Protein AF-A0A6G1FU95-F1 (afdb_monomer_lite)

Sequence (238 aa):
MSVTLSLVTIHRALIVRRAIQMSRAREQDGILLRNQSPSPSPSPYTPPDARFGFTPASERFSYFSSSTSPYLSPKAPSPSYRPVPSHESLVPVSRPNTSKSPSGWVILHLLGTFVGLTGLIAVIRADFGNNRELRNLTYGFVITTIVITIGAASAFYMKGWDKWMANERGGRLCFNTGMKAGGAALGAFLASLGVLGALYSDLVLGAVAHNWTGMPNEDNALLYWSWFISKRIPLFAY

Secondary structure (DSSP, 8-state):
-HHHHHHHHHHHHHHHHHHHHHHHHHHHHHHHHHT----PPPPPP------------------------------PPPP---------------------PPPHHHHHHHHHHHHHHHHHHHHHHHHTTT-HHHHHHHHHHHHHHHHHHHHHHHHHHHHHHHHHHT----HHHHHHHHHHHHHHHHHHHHHHHHHHHHHHHHHHHHHHTT-TT-PPPGGGHHHHHHHHHHHHGGGG--

pLDDT: mean 73.15, std 13.91, range [40.66, 94.94]

Foldseek 3Di:
DVVVVVVVVVVVVVVVVVVVVVVVVVVVVVVVVVVPDDDDDDDDDDDDDDDDDDDDDDDDDDDDDPDDDDDDDDDDDDDDDDDDDDDDPPDPPPDPPPPPDPPVVVVVVVVVLVVLVVVVVVLCVVCVVPDPVLVVLVVVLVVVLVCQLVVQLVVLVVVLVVVPVVDPDDPVSVVVSVVVSVVRSVVSSVVSCVVSVLVSVVCSLCVVVVHNPPDDDPVCVVVVVVNVCVVCVVVVPD

Structure (mmCIF, N/CA/C/O backbone):
data_AF-A0A6G1FU95-F1
#
_entry.id   AF-A0A6G1FU95-F1
#
loop_
_atom_site.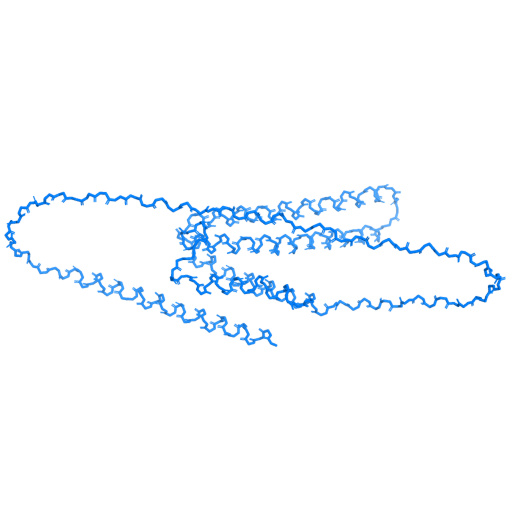group_PDB
_atom_site.id
_atom_site.type_symbol
_atom_site.label_atom_id
_atom_site.label_alt_id
_atom_site.label_comp_id
_atom_site.label_asym_id
_atom_site.label_entity_id
_atom_site.label_seq_id
_atom_site.pdbx_PDB_ins_code
_atom_site.Cartn_x
_atom_site.Cartn_y
_atom_site.Cartn_z
_atom_site.occupancy
_atom_site.B_iso_or_equiv
_atom_site.auth_seq_id
_atom_site.auth_comp_id
_atom_site.auth_asym_id
_atom_site.auth_atom_id
_atom_site.pdbx_PDB_model_num
ATOM 1 N N . MET A 1 1 ? -1.414 23.285 7.004 1.00 46.03 1 MET A N 1
ATOM 2 C CA . MET A 1 1 ? -2.634 22.659 7.569 1.00 46.03 1 MET A CA 1
ATOM 3 C C . MET A 1 1 ? -2.487 21.179 7.956 1.00 46.03 1 MET A C 1
ATOM 5 O O . MET A 1 1 ? -3.278 20.717 8.761 1.00 46.03 1 MET A O 1
ATOM 9 N N . SER A 1 2 ? -1.483 20.427 7.477 1.00 40.66 2 SER A N 1
ATOM 10 C CA . SER A 1 2 ? -1.331 19.002 7.849 1.00 40.66 2 SER A CA 1
ATOM 11 C C . SER A 1 2 ? -0.906 18.762 9.310 1.00 40.66 2 SER A C 1
ATOM 13 O O . SER A 1 2 ? -1.277 17.750 9.892 1.00 40.66 2 SER A O 1
ATOM 15 N N . VAL A 1 3 ? -0.155 19.692 9.917 1.00 58.00 3 VAL A N 1
ATOM 16 C CA . VAL A 1 3 ? 0.416 19.524 11.270 1.00 58.00 3 VAL A CA 1
ATOM 17 C C . VAL A 1 3 ? -0.658 19.592 12.365 1.00 58.00 3 VAL A C 1
ATOM 19 O O . VAL A 1 3 ? -0.611 18.840 13.339 1.00 58.00 3 VAL A O 1
ATOM 22 N N . THR A 1 4 ? -1.673 20.440 12.181 1.00 68.62 4 THR A N 1
ATOM 23 C CA . THR A 1 4 ? -2.807 20.568 13.106 1.00 68.62 4 THR A CA 1
ATOM 24 C C . THR A 1 4 ? -3.690 19.322 13.107 1.00 68.62 4 THR A C 1
ATOM 26 O O . THR A 1 4 ? -4.135 18.899 14.169 1.00 68.62 4 THR A O 1
ATOM 29 N N . LEU A 1 5 ? -3.868 18.671 11.953 1.00 59.41 5 LEU A N 1
ATOM 30 C CA . LEU A 1 5 ? -4.599 17.404 11.854 1.00 59.41 5 LEU A CA 1
ATOM 31 C C . LEU A 1 5 ? -3.889 16.275 12.610 1.00 59.41 5 LEU A C 1
ATOM 33 O O . LEU A 1 5 ? -4.524 15.601 13.413 1.00 59.41 5 LEU A O 1
ATOM 37 N N . SER A 1 6 ? -2.570 16.123 12.452 1.00 61.12 6 SER A N 1
ATOM 38 C CA . SER A 1 6 ? -1.799 15.115 13.200 1.00 61.12 6 SER A CA 1
ATOM 39 C C . SER A 1 6 ? -1.845 15.321 14.719 1.00 61.12 6 SER A C 1
ATOM 41 O O . SER A 1 6 ? -1.960 14.350 15.464 1.00 61.12 6 SER A O 1
ATOM 43 N N . LEU A 1 7 ? -1.825 16.573 15.189 1.00 75.31 7 LEU A N 1
ATOM 44 C CA . LEU A 1 7 ? -1.947 16.902 16.615 1.00 75.31 7 LEU A CA 1
ATOM 45 C C . LEU A 1 7 ? -3.328 16.545 17.175 1.00 75.31 7 LEU A C 1
ATOM 47 O O . LEU A 1 7 ? -3.418 15.971 18.261 1.00 75.31 7 LEU A O 1
ATOM 51 N N . VAL A 1 8 ? -4.397 16.807 16.417 1.00 78.44 8 VAL A N 1
ATOM 52 C CA . VAL A 1 8 ? -5.763 16.419 16.802 1.00 78.44 8 VAL A CA 1
ATOM 53 C C . VAL A 1 8 ? -5.904 14.896 16.861 1.00 78.44 8 VAL A C 1
ATOM 55 O O . VAL A 1 8 ? -6.512 14.378 17.801 1.00 78.44 8 VAL A O 1
ATOM 58 N N . THR A 1 9 ? -5.304 14.165 15.919 1.00 77.50 9 THR A N 1
ATOM 59 C CA . THR A 1 9 ? -5.341 12.695 15.907 1.00 77.50 9 THR A CA 1
ATOM 60 C C . THR A 1 9 ? -4.584 12.099 17.095 1.00 77.50 9 THR A C 1
ATOM 62 O O . THR A 1 9 ? -5.110 11.214 17.770 1.00 77.50 9 THR A O 1
ATOM 65 N N . ILE A 1 10 ? -3.393 12.620 17.419 1.00 85.12 10 ILE A N 1
ATOM 66 C CA . ILE A 1 10 ? -2.607 12.176 18.585 1.00 85.12 10 ILE A CA 1
ATOM 67 C C . ILE A 1 10 ? -3.347 12.483 19.893 1.00 85.12 10 ILE A C 1
ATOM 69 O O . ILE A 1 10 ? -3.429 11.627 20.777 1.00 85.12 10 ILE A O 1
ATOM 73 N N . HIS A 1 11 ? -3.936 13.674 20.010 1.00 91.75 11 HIS A N 1
ATOM 74 C CA . HIS A 1 11 ? -4.705 14.061 21.191 1.00 91.75 11 HIS A CA 1
ATOM 75 C C . HIS A 1 11 ? -5.923 13.148 21.399 1.00 91.75 11 HIS A C 1
ATOM 77 O O . HIS A 1 11 ? -6.173 12.679 22.511 1.00 91.75 11 HIS A O 1
ATOM 83 N N . ARG A 1 12 ? -6.649 12.815 20.324 1.00 70.62 12 ARG A N 1
ATOM 84 C CA . ARG A 1 12 ? -7.785 11.881 20.392 1.00 70.62 12 ARG A CA 1
ATOM 85 C C . ARG A 1 12 ? -7.349 10.456 20.735 1.00 70.62 12 ARG A C 1
ATOM 87 O O . ARG A 1 12 ? -8.001 9.822 21.561 1.00 70.62 12 ARG A O 1
ATOM 94 N N . ALA A 1 13 ? -6.228 9.980 20.191 1.00 79.75 13 ALA A N 1
ATOM 95 C CA . ALA A 1 13 ? -5.678 8.669 20.540 1.00 79.75 13 ALA A CA 1
ATOM 96 C C . ALA A 1 13 ? -5.313 8.572 22.035 1.00 79.75 13 ALA A C 1
ATOM 98 O O . ALA A 1 13 ? -5.557 7.545 22.672 1.00 79.75 13 ALA A O 1
ATOM 99 N N . LEU A 1 14 ? -4.791 9.654 22.624 1.00 84.88 14 LEU A N 1
ATOM 100 C CA . LEU A 1 14 ? -4.499 9.719 24.059 1.00 84.88 14 LEU A CA 1
ATOM 101 C C . LEU A 1 14 ? -5.763 9.664 24.928 1.00 84.88 14 LEU A C 1
ATOM 103 O O . LEU A 1 14 ? -5.755 8.983 25.955 1.00 84.88 14 LEU A O 1
ATOM 107 N N . ILE A 1 15 ? -6.846 10.331 24.517 1.00 88.69 15 ILE A N 1
ATOM 108 C CA . ILE A 1 15 ? -8.127 10.293 25.240 1.00 88.69 15 ILE A CA 1
ATOM 109 C C . ILE A 1 15 ? -8.710 8.877 25.229 1.00 88.69 15 ILE A C 1
ATOM 111 O O . ILE A 1 15 ? -9.053 8.351 26.288 1.00 88.69 15 ILE A O 1
ATOM 115 N N . VAL A 1 16 ? -8.758 8.231 24.060 1.00 85.69 16 VAL A N 1
ATOM 116 C CA . VAL A 1 16 ? -9.289 6.862 23.928 1.00 85.69 16 VAL A CA 1
ATOM 117 C C . VAL A 1 16 ? -8.467 5.880 24.763 1.00 85.69 16 VAL A C 1
ATOM 119 O O . VAL A 1 16 ? -9.027 5.059 25.490 1.00 85.69 16 VAL A O 1
ATOM 122 N N . ARG A 1 17 ? -7.134 6.009 24.754 1.00 86.50 17 ARG A N 1
ATOM 123 C CA . ARG A 1 17 ? -6.262 5.166 25.581 1.00 86.50 17 ARG A CA 1
ATOM 124 C C . ARG A 1 17 ? -6.546 5.326 27.077 1.00 86.50 17 ARG A C 1
ATOM 126 O O . ARG A 1 17 ? -6.561 4.325 27.790 1.00 86.50 17 ARG A O 1
ATOM 133 N N . ARG A 1 18 ? -6.785 6.554 27.555 1.00 87.75 18 ARG A N 1
ATOM 134 C CA . ARG A 1 18 ? -7.155 6.799 28.961 1.00 87.75 18 ARG A CA 1
ATOM 135 C C . ARG A 1 18 ? -8.516 6.197 29.304 1.00 87.75 18 ARG A C 1
ATOM 137 O O . ARG A 1 18 ? -8.638 5.589 30.361 1.00 87.75 18 ARG A O 1
ATOM 144 N N . ALA A 1 19 ? -9.500 6.301 28.411 1.00 84.88 19 ALA A N 1
ATOM 145 C CA . ALA A 1 19 ? -10.823 5.714 28.626 1.00 84.88 19 ALA A CA 1
ATOM 146 C C . ALA A 1 19 ? -10.757 4.182 28.781 1.00 84.88 19 ALA A C 1
ATOM 148 O O . ALA A 1 19 ? -11.330 3.638 29.723 1.00 84.88 19 ALA A O 1
ATOM 149 N N . ILE A 1 20 ? -9.976 3.501 27.933 1.00 82.31 20 ILE A N 1
ATOM 150 C CA . ILE A 1 20 ? -9.769 2.042 28.013 1.00 82.31 20 ILE A CA 1
ATOM 151 C C . ILE A 1 20 ? -9.031 1.644 29.302 1.00 82.31 20 ILE A C 1
ATOM 153 O O . ILE A 1 20 ? -9.301 0.598 29.888 1.00 82.31 20 ILE A O 1
ATOM 157 N N . GLN A 1 21 ? -8.083 2.461 29.770 1.00 88.56 21 GLN A N 1
ATOM 158 C CA . GLN A 1 21 ? -7.407 2.190 31.042 1.00 88.56 21 GLN A CA 1
ATOM 159 C C . GLN A 1 21 ? -8.355 2.335 32.239 1.00 88.56 21 GLN A C 1
ATOM 161 O O . GLN A 1 21 ? -8.296 1.514 33.152 1.00 88.56 21 GLN A O 1
ATOM 166 N N . MET A 1 22 ? -9.253 3.324 32.221 1.00 89.25 22 MET A N 1
ATOM 167 C CA . MET A 1 22 ? -10.240 3.502 33.290 1.00 89.25 22 MET A CA 1
ATOM 168 C C . MET A 1 22 ? -11.296 2.393 33.313 1.00 89.25 22 MET A C 1
ATOM 170 O O . MET A 1 22 ? -11.699 1.976 34.398 1.00 89.25 22 MET A O 1
ATOM 174 N N . SER A 1 23 ? -11.731 1.885 32.154 1.00 84.19 23 SER A N 1
ATOM 175 C CA . SER A 1 23 ? -12.683 0.767 32.117 1.00 84.19 23 SER A CA 1
ATOM 176 C C . SER A 1 23 ? -12.073 -0.513 32.691 1.00 84.19 23 SER A C 1
ATOM 178 O O . SER A 1 23 ? -12.704 -1.161 33.523 1.00 84.19 23 SER A O 1
ATOM 180 N N . ARG A 1 24 ? -10.814 -0.820 32.344 1.00 86.94 24 ARG A N 1
ATOM 181 C CA . ARG A 1 24 ? -10.083 -1.965 32.915 1.00 86.94 24 ARG A CA 1
ATOM 182 C C . ARG A 1 24 ? -9.869 -1.844 34.424 1.00 86.94 24 ARG A C 1
ATOM 184 O O . ARG A 1 24 ? -9.993 -2.842 35.124 1.00 86.94 24 ARG A O 1
ATOM 191 N N . ALA A 1 25 ? -9.573 -0.642 34.925 1.00 84.88 25 ALA A N 1
ATOM 192 C CA . ALA A 1 25 ? -9.439 -0.410 36.364 1.00 84.88 25 ALA A CA 1
ATOM 193 C C . ALA A 1 25 ? -10.763 -0.681 37.104 1.00 84.88 25 ALA A C 1
ATOM 195 O O . ALA A 1 25 ? -10.779 -1.404 38.095 1.00 84.88 25 ALA A O 1
ATOM 196 N N . ARG A 1 26 ? -11.893 -0.197 36.565 1.00 83.19 26 ARG A N 1
ATOM 197 C CA . ARG A 1 26 ? -13.228 -0.474 37.128 1.00 83.19 26 ARG A CA 1
ATOM 198 C C . ARG A 1 26 ? -13.589 -1.956 37.138 1.00 83.19 26 ARG A C 1
ATOM 200 O O . ARG A 1 26 ? -14.245 -2.415 38.067 1.00 83.19 26 ARG A O 1
ATOM 207 N N . GLU A 1 27 ? -13.203 -2.694 36.104 1.00 82.69 27 GLU A N 1
ATOM 208 C CA . GLU A 1 27 ? -13.49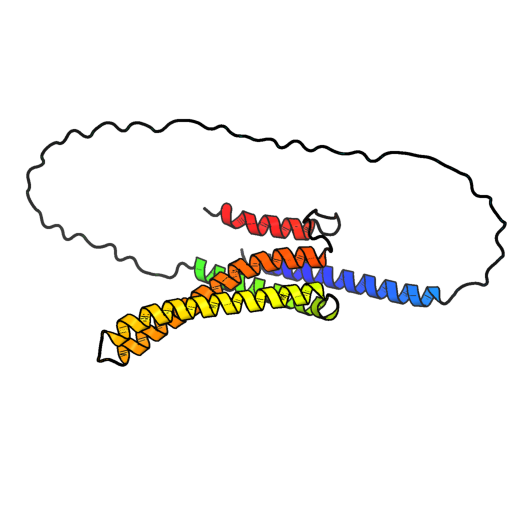0 -4.125 36.013 1.00 82.69 27 GLU A CA 1
ATOM 209 C C . GLU A 1 27 ? -12.707 -4.922 37.069 1.00 82.69 27 GLU A C 1
ATOM 211 O O . GLU A 1 27 ? -13.265 -5.815 37.706 1.00 82.69 27 GLU A O 1
ATOM 216 N N . GLN A 1 28 ? -11.452 -4.540 37.339 1.00 81.38 28 GLN A N 1
ATOM 217 C CA . GLN A 1 28 ? -10.659 -5.125 38.426 1.00 81.38 28 GLN A CA 1
ATOM 218 C C . GLN A 1 28 ? -11.261 -4.837 39.808 1.00 81.38 28 GLN A C 1
ATOM 220 O O . GLN A 1 28 ? -11.366 -5.757 40.622 1.00 81.38 28 GLN A O 1
ATOM 225 N N . ASP A 1 29 ? -11.736 -3.614 40.050 1.00 79.50 29 ASP A N 1
ATOM 226 C CA . ASP A 1 29 ? -12.414 -3.264 41.306 1.00 79.50 29 ASP A CA 1
ATOM 227 C C . ASP A 1 29 ? -13.734 -4.036 41.480 1.00 79.50 29 ASP A C 1
ATOM 229 O O . ASP A 1 29 ? -14.050 -4.520 42.569 1.00 79.50 29 ASP A O 1
ATOM 233 N N . GLY A 1 30 ? -14.490 -4.228 40.393 1.00 72.06 30 GLY A N 1
ATOM 234 C CA . GLY A 1 30 ? -15.715 -5.028 40.398 1.00 72.06 30 GLY A CA 1
ATOM 235 C C . GLY A 1 30 ? -15.474 -6.504 40.731 1.00 72.06 30 GLY A C 1
ATOM 236 O O . GLY A 1 30 ? -16.267 -7.107 41.455 1.00 72.06 30 GLY A O 1
ATOM 237 N N . ILE A 1 31 ? -14.366 -7.088 40.261 1.00 70.94 31 ILE A N 1
ATOM 238 C CA . ILE A 1 31 ? -13.988 -8.475 40.583 1.00 70.94 31 ILE A CA 1
ATOM 239 C C . ILE A 1 31 ? -13.619 -8.614 42.068 1.00 70.94 31 ILE A C 1
ATOM 241 O O . ILE A 1 31 ? -13.996 -9.605 42.696 1.00 70.94 31 ILE A O 1
ATOM 245 N N . LEU A 1 32 ? -12.949 -7.615 42.652 1.00 66.69 32 LEU A N 1
ATOM 246 C CA . LEU A 1 32 ? -12.630 -7.614 44.084 1.00 66.69 32 LEU A CA 1
ATOM 247 C C . LEU A 1 32 ? -13.887 -7.498 44.956 1.00 66.69 32 LEU A C 1
ATOM 249 O O . LEU A 1 32 ? -13.995 -8.193 45.967 1.00 66.69 32 LEU A O 1
ATOM 253 N N . LEU A 1 33 ? -14.867 -6.692 44.541 1.00 62.06 33 LEU A N 1
ATOM 254 C CA . LEU A 1 33 ? -16.143 -6.559 45.251 1.00 62.06 33 LEU A CA 1
ATOM 255 C C . LEU A 1 33 ? -17.045 -7.793 45.089 1.00 62.06 33 LEU A C 1
ATOM 257 O O . LEU A 1 33 ? -17.776 -8.143 46.012 1.00 62.06 33 LEU A O 1
ATOM 261 N N . ARG A 1 34 ? -16.968 -8.510 43.960 1.00 56.06 34 ARG A N 1
ATOM 262 C CA . ARG A 1 34 ? -17.783 -9.715 43.710 1.00 56.06 34 ARG A CA 1
ATOM 263 C C . ARG A 1 34 ? -17.435 -10.895 44.627 1.00 56.06 34 ARG A C 1
ATOM 265 O O . ARG A 1 34 ? -18.299 -11.727 44.896 1.00 56.06 34 ARG A O 1
ATOM 272 N N . ASN A 1 35 ? -16.210 -10.949 45.152 1.00 57.50 35 ASN A N 1
ATOM 273 C CA . ASN A 1 35 ? -15.818 -11.959 46.141 1.00 57.50 35 ASN A CA 1
ATOM 274 C C . ASN A 1 35 ? -16.347 -11.680 47.557 1.00 57.50 35 ASN A C 1
ATOM 276 O O . ASN A 1 35 ? -16.256 -12.555 48.416 1.00 57.50 35 ASN A O 1
ATOM 280 N N . GLN A 1 36 ? -16.959 -10.520 47.809 1.00 56.25 36 GLN A N 1
ATOM 281 C CA . GLN A 1 36 ? -17.769 -10.294 49.006 1.00 56.25 36 GLN A CA 1
ATOM 282 C C . GLN A 1 36 ? -19.227 -10.642 48.702 1.00 56.25 36 GLN A C 1
ATOM 284 O O . GLN A 1 36 ? -20.091 -9.778 48.597 1.00 56.25 36 GLN A O 1
ATOM 289 N N . SER A 1 37 ? -19.507 -11.931 48.519 1.00 53.53 37 SER A N 1
ATOM 290 C CA . SER A 1 37 ? -20.891 -12.403 48.462 1.00 53.53 37 SER A CA 1
ATOM 291 C C . SER A 1 37 ? -21.460 -12.484 49.887 1.00 53.53 37 SER A C 1
ATOM 293 O O . SER A 1 37 ? -20.931 -13.253 50.693 1.00 53.53 37 SER A O 1
ATOM 295 N N . PRO A 1 38 ? -22.519 -11.730 50.235 1.00 57.62 38 PRO A N 1
ATOM 296 C CA . PRO A 1 38 ? -23.291 -11.989 51.442 1.00 57.62 38 PRO A CA 1
ATOM 297 C C . PRO A 1 38 ? -24.015 -13.339 51.331 1.00 57.62 38 PRO A C 1
ATOM 299 O O . PRO A 1 38 ? -24.483 -13.731 50.262 1.00 57.62 38 PRO A O 1
ATOM 302 N N . SER A 1 39 ? -24.080 -14.043 52.462 1.00 52.84 39 SER A N 1
ATOM 303 C CA . SER A 1 39 ? -24.781 -15.316 52.658 1.00 52.84 39 SER A CA 1
ATOM 304 C C . SER A 1 39 ? -26.165 -15.328 51.987 1.00 52.84 39 SER A C 1
ATOM 306 O O . SER A 1 39 ? -26.934 -14.384 52.191 1.00 52.84 39 SER A O 1
ATOM 308 N N . PRO A 1 40 ? -26.526 -16.386 51.238 1.00 49.03 40 PRO A N 1
ATOM 309 C CA . PRO A 1 40 ? -27.826 -16.476 50.588 1.00 49.03 40 PRO A CA 1
ATOM 310 C C . PRO A 1 40 ? -28.944 -16.512 51.638 1.00 49.03 40 PRO A C 1
ATOM 312 O O . PRO A 1 40 ? -29.016 -17.428 52.454 1.00 49.03 40 PRO A O 1
ATOM 315 N N . SER A 1 41 ? -29.825 -15.509 51.609 1.00 59.47 41 SER A N 1
ATOM 316 C CA . SER A 1 41 ? -31.149 -15.615 52.228 1.00 59.47 41 SER A CA 1
ATOM 317 C C . SER A 1 41 ? -32.092 -16.344 51.265 1.00 59.47 41 SER A C 1
ATOM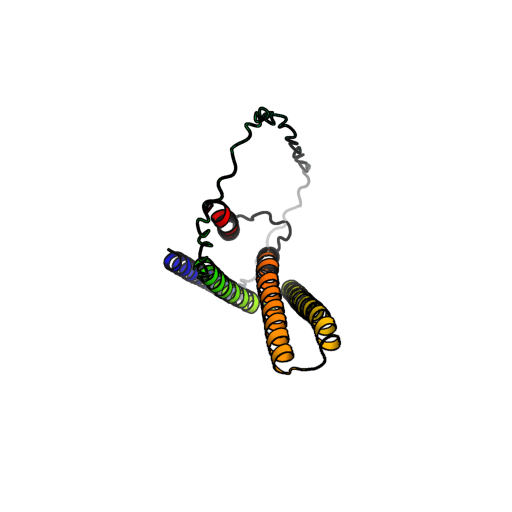 319 O O . SER A 1 41 ? -32.091 -16.026 50.073 1.00 59.47 41 SER A O 1
ATOM 321 N N . PRO A 1 42 ? -32.885 -17.316 51.746 1.00 55.22 42 PRO A N 1
ATOM 322 C CA . PRO A 1 42 ? -33.797 -18.089 50.911 1.00 55.22 42 PRO A CA 1
ATOM 323 C C . PRO A 1 42 ? -34.917 -17.194 50.368 1.00 55.22 42 PRO A C 1
ATOM 325 O O . PRO A 1 42 ? -35.664 -16.583 51.132 1.00 55.22 42 PRO A O 1
ATOM 328 N N . SER A 1 43 ? -35.028 -17.111 49.042 1.00 60.53 43 SER A N 1
ATOM 329 C CA . SER A 1 43 ? -36.116 -16.404 48.370 1.00 60.53 43 SER A CA 1
ATOM 330 C C . SER A 1 43 ? -37.342 -17.314 48.179 1.00 60.53 43 SER A C 1
ATOM 332 O O . SER A 1 43 ? -37.187 -18.507 47.898 1.00 60.53 43 SER A O 1
ATOM 334 N N . PRO A 1 44 ? -38.571 -16.778 48.307 1.00 61.28 44 PRO A N 1
ATOM 335 C CA . PRO A 1 44 ? -39.799 -17.520 48.045 1.00 61.28 44 PRO A CA 1
ATOM 336 C C . PRO A 1 44 ? -39.990 -17.810 46.552 1.00 61.28 44 PRO A C 1
ATOM 338 O O . PRO A 1 44 ? -39.766 -16.962 45.689 1.00 61.28 44 PRO A O 1
ATOM 341 N N . TYR A 1 45 ? -40.453 -19.025 46.283 1.00 54.84 45 TYR A N 1
ATOM 342 C CA . TYR A 1 45 ? -40.822 -19.559 44.977 1.00 54.84 45 TYR A CA 1
ATOM 343 C C . TYR A 1 45 ? -41.882 -18.686 44.281 1.00 54.84 45 TYR A C 1
ATOM 345 O O . TYR A 1 45 ? -42.932 -18.408 44.857 1.00 54.84 45 TYR A O 1
ATOM 353 N N . THR A 1 46 ? -41.629 -18.290 43.031 1.00 62.66 46 THR A N 1
ATOM 354 C CA . THR A 1 46 ? -42.628 -17.685 42.132 1.00 62.66 46 THR A CA 1
ATOM 355 C C . THR A 1 46 ? -42.806 -18.575 40.896 1.00 62.66 46 THR A C 1
ATOM 357 O O . THR A 1 46 ? -41.808 -19.036 40.338 1.00 62.66 46 THR A O 1
ATOM 360 N N . PRO A 1 47 ? -44.054 -18.882 40.492 1.00 61.94 47 PRO A N 1
ATOM 361 C CA . PRO A 1 47 ? -44.337 -19.785 39.382 1.00 61.94 47 PRO A CA 1
ATOM 362 C C . PRO A 1 47 ? -44.092 -19.131 38.008 1.00 61.94 47 PRO A C 1
ATOM 364 O O . PRO A 1 47 ? -44.083 -17.904 37.895 1.00 61.94 47 PRO A O 1
ATOM 367 N N . PRO A 1 48 ? -43.903 -19.949 36.956 1.00 54.75 48 PRO A N 1
ATOM 368 C CA . PRO A 1 48 ? -43.633 -19.479 35.607 1.00 54.75 48 PRO A CA 1
ATOM 369 C C . PRO A 1 48 ? -44.940 -19.159 34.878 1.00 54.75 48 PRO A C 1
ATOM 371 O O . PRO A 1 48 ? -45.714 -20.065 34.573 1.00 54.75 48 PRO A O 1
ATOM 374 N N . ASP A 1 49 ? -45.148 -17.884 34.551 1.00 51.56 49 ASP A N 1
ATOM 375 C CA . ASP A 1 49 ? -46.211 -17.481 33.636 1.00 51.56 49 ASP A CA 1
ATOM 376 C C . ASP A 1 49 ? -45.732 -17.402 32.189 1.00 51.56 49 ASP A C 1
ATOM 378 O O . ASP A 1 49 ? -44.591 -17.084 31.847 1.00 51.56 49 ASP A O 1
ATOM 382 N N . ALA A 1 50 ? -46.667 -17.804 31.345 1.00 51.09 50 ALA A N 1
ATOM 383 C CA . ALA A 1 50 ? -46.492 -18.260 29.993 1.00 51.09 50 ALA A CA 1
ATOM 384 C C . ALA A 1 50 ? -46.667 -17.136 28.964 1.00 51.09 50 ALA A C 1
ATOM 386 O O . ALA A 1 50 ? -47.476 -16.240 29.159 1.00 51.09 50 ALA A O 1
ATOM 387 N N . ARG A 1 51 ? -46.041 -17.355 27.796 1.00 47.50 51 ARG A N 1
ATOM 388 C CA . ARG A 1 51 ? -46.483 -16.955 26.440 1.00 47.50 51 ARG A CA 1
ATOM 389 C C . ARG A 1 51 ? -46.591 -15.459 26.119 1.00 47.50 51 ARG A C 1
ATOM 391 O O . ARG A 1 51 ? -47.262 -14.722 26.804 1.00 47.50 51 ARG A O 1
ATOM 398 N N . PHE A 1 52 ? -46.015 -15.098 24.968 1.00 48.72 52 PHE A N 1
ATOM 399 C CA . PHE A 1 52 ? -46.465 -14.180 23.893 1.00 48.72 52 PHE A CA 1
ATOM 400 C C . PHE A 1 52 ? -45.164 -13.735 23.187 1.00 48.72 52 PHE A C 1
ATOM 402 O O . PHE A 1 52 ? -44.264 -13.244 23.848 1.00 48.72 52 PHE A O 1
ATOM 409 N N . GLY A 1 53 ? -44.869 -13.945 21.903 1.00 41.78 53 GLY A N 1
ATOM 410 C CA . GLY A 1 53 ? -45.663 -14.186 20.701 1.00 41.78 53 GLY A CA 1
ATOM 411 C C . GLY A 1 53 ? -45.216 -13.155 19.647 1.00 41.78 53 GLY A C 1
ATOM 412 O O . GLY A 1 53 ? -45.379 -11.985 19.936 1.00 41.78 53 GLY A O 1
ATOM 413 N N . PHE A 1 54 ? -44.683 -13.606 18.490 1.00 46.88 54 PHE A N 1
ATOM 414 C CA . PHE A 1 54 ? -44.587 -12.938 17.157 1.00 46.88 54 PHE A CA 1
ATOM 415 C C . PHE A 1 54 ? -43.992 -11.496 17.073 1.00 46.88 54 PHE A C 1
ATOM 417 O O . PHE A 1 54 ? -44.287 -10.645 17.888 1.00 46.88 54 PHE A O 1
ATOM 424 N N . THR A 1 55 ? -43.132 -11.067 16.136 1.00 48.88 55 THR A N 1
ATOM 425 C CA . THR A 1 55 ? -42.944 -11.289 14.681 1.00 48.88 55 THR A CA 1
ATOM 426 C C . THR A 1 55 ? -41.548 -10.779 14.247 1.00 48.88 55 THR A C 1
ATOM 428 O O . THR A 1 55 ? -41.098 -9.779 14.806 1.00 48.88 55 THR A O 1
ATOM 431 N N . PRO A 1 56 ? -40.905 -11.321 13.191 1.00 51.28 56 PRO A N 1
ATOM 432 C CA . PRO A 1 56 ? -39.800 -10.648 12.506 1.00 51.28 56 PRO A CA 1
ATOM 433 C C . PRO A 1 56 ? -40.327 -9.716 11.398 1.00 51.28 56 PRO A C 1
ATOM 435 O O . PRO A 1 56 ? -40.993 -10.162 10.463 1.00 51.28 56 PRO A O 1
ATOM 438 N N . ALA A 1 57 ? -40.021 -8.420 11.484 1.00 49.41 57 ALA A N 1
ATOM 439 C CA . ALA A 1 57 ? -40.279 -7.463 10.411 1.00 49.41 57 ALA A CA 1
ATOM 440 C C . ALA A 1 57 ? -39.162 -7.558 9.359 1.00 49.41 57 ALA A C 1
ATOM 442 O O . ALA A 1 57 ? -38.025 -7.153 9.585 1.00 49.41 57 ALA A O 1
ATOM 443 N N . SER A 1 58 ? -39.490 -8.133 8.205 1.00 51.72 58 SER A N 1
ATOM 444 C CA . SER A 1 58 ? -38.657 -8.115 7.007 1.00 51.72 58 SER A CA 1
ATOM 445 C C . SER A 1 58 ? -38.756 -6.746 6.327 1.00 51.72 58 SER A C 1
ATOM 447 O O . SER A 1 58 ? -39.723 -6.485 5.606 1.00 51.72 58 SER A O 1
ATOM 449 N N . GLU A 1 59 ? -37.770 -5.875 6.518 1.00 48.53 59 GLU A N 1
ATOM 450 C CA . GLU A 1 59 ? -37.656 -4.650 5.726 1.00 48.53 59 GLU A CA 1
ATOM 451 C C . GLU A 1 59 ? -37.019 -4.958 4.366 1.00 48.53 59 GLU A C 1
ATOM 453 O O . GLU A 1 59 ? -35.823 -5.210 4.225 1.00 48.53 59 GLU A O 1
ATOM 458 N N . ARG A 1 60 ? -37.874 -4.965 3.340 1.00 48.28 60 ARG A N 1
ATOM 459 C CA . ARG A 1 60 ? -37.491 -4.920 1.929 1.00 48.28 60 ARG A CA 1
ATOM 460 C C . ARG A 1 60 ? -36.959 -3.520 1.620 1.00 48.28 60 ARG A C 1
ATOM 462 O O . ARG A 1 60 ? -37.749 -2.583 1.565 1.00 48.28 60 ARG A O 1
ATOM 469 N N . PHE A 1 61 ? -35.662 -3.386 1.351 1.00 51.31 61 PHE A N 1
ATOM 470 C CA . PHE A 1 61 ? -35.125 -2.180 0.719 1.00 51.31 61 PHE A CA 1
ATOM 471 C C . PHE A 1 61 ? -34.997 -2.381 -0.792 1.00 51.31 61 PHE A C 1
ATOM 473 O O . PHE A 1 61 ? -34.269 -3.243 -1.283 1.00 51.31 61 PHE A O 1
ATOM 480 N N . SER A 1 62 ? -35.771 -1.581 -1.514 1.00 46.03 62 SER A N 1
ATOM 481 C CA . SER A 1 62 ? -35.870 -1.518 -2.966 1.00 46.03 62 SER A CA 1
ATOM 482 C C . SER A 1 62 ? -34.602 -0.912 -3.572 1.00 46.03 62 SER A C 1
ATOM 484 O O . SER A 1 62 ? -34.197 0.190 -3.206 1.00 46.03 62 SER A O 1
ATOM 486 N N . TYR A 1 63 ? -34.004 -1.596 -4.546 1.00 43.72 63 TYR A N 1
ATOM 487 C CA . TYR A 1 63 ? -32.943 -1.047 -5.386 1.00 43.72 63 TYR A CA 1
ATOM 488 C C . TYR A 1 63 ? -33.527 0.028 -6.313 1.00 43.72 63 TYR A C 1
ATOM 490 O O . TYR A 1 63 ? -34.280 -0.283 -7.232 1.00 43.72 63 TYR A O 1
ATOM 498 N N . PHE A 1 64 ? -33.179 1.296 -6.085 1.00 50.31 64 PHE A N 1
ATOM 499 C CA . PHE A 1 64 ? -33.430 2.368 -7.048 1.00 50.31 64 PHE A CA 1
ATOM 500 C C . PHE A 1 64 ? -32.338 2.328 -8.125 1.00 50.31 64 PHE A C 1
ATOM 502 O O . PHE A 1 64 ? -31.217 2.793 -7.926 1.00 50.31 64 PHE A O 1
ATOM 509 N N . SER A 1 65 ? -32.663 1.733 -9.269 1.00 49.97 65 SER A N 1
ATOM 510 C CA . SER A 1 65 ? -31.877 1.796 -10.498 1.00 49.97 65 SER A CA 1
ATOM 511 C C . SER A 1 65 ? -32.158 3.115 -11.225 1.00 49.97 65 SER A C 1
ATOM 513 O O . SER A 1 65 ? -33.160 3.241 -11.928 1.00 49.97 65 SER A O 1
ATOM 515 N N . SER A 1 66 ? -31.281 4.105 -11.081 1.00 48.53 66 SER A N 1
ATOM 516 C CA . SER A 1 66 ? -31.294 5.332 -11.886 1.00 48.53 66 SER A CA 1
ATOM 517 C C . SER A 1 66 ? -30.439 5.153 -13.143 1.00 48.53 66 SER A C 1
ATOM 519 O O . SER A 1 66 ? -29.298 5.597 -13.239 1.00 48.53 66 SER A O 1
ATOM 521 N N . SER A 1 67 ? -31.021 4.480 -14.134 1.00 51.53 67 SER A N 1
ATOM 522 C CA . SER A 1 67 ? -30.545 4.447 -15.514 1.00 51.53 67 SER A CA 1
ATOM 523 C C . SER A 1 67 ? -31.258 5.521 -16.332 1.00 51.53 67 SER A C 1
ATOM 525 O O . SER A 1 67 ? -32.339 5.256 -16.850 1.00 51.53 67 SER A O 1
ATOM 527 N N . THR A 1 68 ? -30.697 6.723 -16.472 1.00 48.34 68 THR A N 1
ATOM 528 C CA . THR A 1 68 ? -30.973 7.598 -17.632 1.00 48.34 68 THR A CA 1
ATOM 529 C C . THR A 1 68 ? -30.048 8.811 -17.629 1.00 48.34 68 THR A C 1
ATOM 531 O O . THR A 1 68 ? -30.186 9.708 -16.807 1.00 48.34 68 THR A O 1
ATOM 534 N N . SER A 1 69 ? -29.137 8.881 -18.595 1.00 46.41 69 SER A N 1
ATOM 535 C CA . SER A 1 69 ? -28.846 10.160 -19.241 1.00 46.41 69 SER A CA 1
ATOM 536 C C . SER A 1 69 ? -28.413 9.896 -20.679 1.00 46.41 69 SER A C 1
ATOM 538 O O . SER A 1 69 ? -27.317 9.377 -20.907 1.00 46.41 69 SER A O 1
ATOM 540 N N . PRO A 1 70 ? -29.294 10.161 -21.651 1.00 63.62 70 PRO A N 1
ATOM 541 C CA . PRO A 1 70 ? -28.953 10.119 -23.051 1.00 63.62 70 PRO A CA 1
ATOM 542 C C . PRO A 1 70 ? -28.768 11.552 -23.589 1.00 63.62 70 PRO A C 1
ATOM 544 O O . PRO A 1 70 ? -29.473 12.474 -23.185 1.00 63.62 70 PRO A O 1
ATOM 547 N N . TYR A 1 71 ? -27.868 11.690 -24.570 1.00 51.12 71 TYR A N 1
ATOM 548 C CA . TYR A 1 71 ? -27.681 12.868 -25.439 1.00 51.12 71 TYR A CA 1
ATOM 549 C C . TYR A 1 71 ? -26.963 14.074 -24.776 1.00 51.12 71 TYR A C 1
ATOM 551 O O . TYR A 1 71 ? -27.117 14.333 -23.596 1.00 51.12 71 TYR A O 1
ATOM 559 N N . LEU A 1 72 ? -26.119 14.876 -25.432 1.00 49.91 72 LEU A N 1
ATOM 560 C CA . LEU A 1 72 ? -25.914 15.156 -26.850 1.00 49.91 72 LEU A CA 1
ATOM 561 C C . LEU A 1 72 ? -24.411 15.268 -27.165 1.00 49.91 72 LEU A C 1
ATOM 563 O O . LEU A 1 72 ? -23.669 15.966 -26.479 1.00 49.91 72 LEU A O 1
ATOM 567 N N . SER A 1 73 ? -23.990 14.659 -28.273 1.00 52.94 73 SER A N 1
ATOM 568 C CA . SER A 1 73 ? -22.720 14.971 -28.932 1.00 52.94 73 SER A CA 1
ATOM 569 C C . SER A 1 73 ? -22.963 16.113 -29.933 1.00 52.94 73 SER A C 1
ATOM 571 O O . SER A 1 73 ? -23.782 15.938 -30.842 1.00 52.94 73 SER A O 1
ATOM 573 N N . PRO A 1 74 ? -22.322 17.289 -29.795 1.00 59.81 74 PRO A N 1
ATOM 574 C CA . PRO A 1 74 ? -22.440 18.347 -30.783 1.00 59.81 74 PRO A CA 1
ATOM 575 C C . PRO A 1 74 ? -21.623 17.982 -32.027 1.00 59.81 74 PRO A C 1
ATOM 577 O O . PRO A 1 74 ? -20.404 17.825 -31.982 1.00 59.81 74 PRO A O 1
ATOM 580 N N . LYS A 1 75 ? -22.321 17.852 -33.156 1.00 56.25 75 LYS A N 1
ATOM 581 C CA . LYS A 1 75 ? -21.745 17.680 -34.491 1.00 56.25 75 LYS A CA 1
ATOM 582 C C . LYS A 1 75 ? -20.953 18.942 -34.851 1.00 56.25 75 LYS A C 1
ATOM 584 O O . LYS A 1 75 ? -21.542 19.992 -35.093 1.00 56.25 75 LYS A O 1
ATOM 589 N N . ALA A 1 76 ? -19.625 18.845 -34.853 1.00 65.06 76 ALA A N 1
ATOM 590 C CA . ALA A 1 76 ? -18.752 19.951 -35.230 1.00 65.06 76 ALA A CA 1
ATOM 591 C C . ALA A 1 76 ? -18.890 20.278 -36.735 1.00 65.06 76 ALA A C 1
ATOM 593 O O . ALA A 1 76 ? -18.959 19.354 -37.553 1.00 65.06 76 ALA A O 1
ATOM 594 N N . PRO A 1 77 ? -18.929 21.566 -37.122 1.00 64.56 77 PRO A N 1
ATOM 595 C CA . PRO A 1 77 ? -18.945 21.979 -38.519 1.00 64.56 77 PRO A CA 1
ATOM 596 C C . PRO A 1 77 ? -17.593 21.710 -39.194 1.00 64.56 77 PRO A C 1
ATOM 598 O O . PRO A 1 77 ? -16.527 21.947 -38.626 1.00 64.56 77 PRO A O 1
ATOM 601 N N . SER A 1 78 ? -17.655 21.202 -40.423 1.00 61.53 78 SER A N 1
ATOM 602 C CA . SER A 1 78 ? -16.504 20.882 -41.266 1.00 61.53 78 SER A CA 1
ATOM 603 C C . SER A 1 78 ? -15.647 22.126 -41.545 1.00 61.53 78 SER A C 1
ATOM 605 O O . SER A 1 78 ? -16.184 23.131 -42.021 1.00 61.53 78 SER A O 1
ATOM 607 N N . PRO A 1 79 ? -14.323 22.091 -41.305 1.00 59.97 79 PRO A N 1
ATOM 608 C CA . PRO A 1 79 ? -13.460 23.210 -41.646 1.00 59.97 79 PRO A CA 1
ATOM 609 C C . PRO A 1 79 ? -13.286 23.294 -43.165 1.00 59.97 79 PRO A C 1
ATOM 611 O O . PRO A 1 79 ? -12.881 22.339 -43.827 1.00 59.97 79 PRO A O 1
ATOM 614 N N . SER A 1 80 ? -13.591 24.470 -43.710 1.00 63.22 80 SER A N 1
ATOM 615 C CA . SER A 1 80 ? -13.270 24.836 -45.087 1.00 63.22 80 SER A CA 1
ATOM 616 C C . SER A 1 80 ? -11.751 24.930 -45.235 1.00 63.22 80 SER A C 1
ATOM 618 O O . SER A 1 80 ? -11.112 25.787 -44.625 1.00 63.22 80 SER A O 1
ATOM 620 N N . TYR A 1 81 ? -11.172 24.034 -46.032 1.00 57.72 81 TYR A N 1
ATOM 621 C CA . TYR A 1 81 ? -9.751 24.043 -46.369 1.00 57.72 81 TYR A CA 1
ATOM 622 C C . TYR A 1 81 ? -9.444 25.270 -47.238 1.00 57.72 81 TYR A C 1
ATOM 624 O O . TYR A 1 81 ? -9.839 25.337 -48.401 1.00 57.72 81 TYR A O 1
ATOM 632 N N . ARG A 1 82 ? -8.737 26.253 -46.672 1.00 60.03 82 ARG A N 1
ATOM 633 C CA . ARG A 1 82 ? -8.122 27.352 -47.426 1.00 60.03 82 ARG A CA 1
ATOM 634 C C . ARG A 1 82 ? -6.636 27.013 -47.595 1.00 60.03 82 ARG A C 1
ATOM 636 O O . ARG A 1 82 ? -5.951 26.901 -46.579 1.00 60.03 82 ARG A O 1
ATOM 643 N N . PRO A 1 83 ? -6.123 26.810 -48.820 1.00 61.56 83 PRO A N 1
ATOM 644 C CA . PRO A 1 83 ? -4.702 26.564 -49.028 1.00 61.56 83 PRO A CA 1
ATOM 645 C C . PRO A 1 83 ? -3.924 27.845 -48.698 1.00 61.56 83 PRO A C 1
ATOM 647 O O . PRO A 1 83 ? -4.123 28.886 -49.324 1.00 61.56 83 PRO A O 1
ATOM 650 N N . VAL A 1 84 ? -3.084 27.780 -47.664 1.00 63.34 84 VAL A N 1
ATOM 651 C CA . VAL A 1 84 ? -2.182 28.867 -47.266 1.00 63.34 84 VAL A CA 1
ATOM 652 C C . VAL A 1 84 ? -0.852 28.680 -48.011 1.00 63.34 84 VAL A C 1
ATOM 654 O O . VAL A 1 84 ? -0.314 27.572 -47.982 1.00 63.34 84 VAL A O 1
ATOM 657 N N . PRO A 1 85 ? -0.320 29.718 -48.684 1.00 61.88 85 PRO A N 1
ATOM 658 C CA . PRO A 1 85 ? 0.953 29.635 -49.386 1.00 61.88 85 PRO A CA 1
ATOM 659 C C . PRO A 1 85 ? 2.114 29.385 -48.417 1.00 61.88 85 PRO A C 1
ATOM 661 O O . PRO A 1 85 ? 2.271 30.066 -47.403 1.00 61.88 85 PRO A O 1
ATOM 664 N N . SER A 1 86 ? 2.932 28.397 -48.763 1.00 56.97 86 SER A N 1
ATOM 665 C CA . SER A 1 86 ? 4.139 27.969 -48.066 1.00 56.97 86 SER A CA 1
ATOM 666 C C . SER A 1 86 ? 5.266 28.995 -48.216 1.00 56.97 86 SER A C 1
ATOM 668 O O . SER A 1 86 ? 6.030 28.949 -49.177 1.00 56.97 86 SER A O 1
ATOM 670 N N . HIS A 1 87 ? 5.398 29.897 -47.246 1.00 54.66 87 HIS A N 1
ATOM 671 C CA . HIS A 1 87 ? 6.673 30.552 -46.959 1.00 54.66 87 HIS A CA 1
ATOM 672 C C . HIS A 1 87 ? 7.151 30.083 -45.582 1.00 54.66 87 HIS A C 1
ATOM 674 O O . HIS A 1 87 ? 6.727 30.589 -44.544 1.00 54.66 87 HIS A O 1
ATOM 680 N N . GLU A 1 88 ? 8.002 29.053 -45.602 1.00 52.91 88 GLU A N 1
ATOM 681 C CA . GLU A 1 88 ? 8.699 28.480 -44.449 1.00 52.91 88 GLU A CA 1
ATOM 682 C C . GLU A 1 88 ? 9.653 29.513 -43.839 1.00 52.91 88 GLU A C 1
ATOM 684 O O . GLU A 1 88 ? 10.838 29.585 -44.157 1.00 52.91 88 GLU A O 1
ATOM 689 N N . SER A 1 89 ? 9.124 30.333 -42.935 1.00 60.34 89 SER A N 1
ATOM 690 C CA . SER A 1 89 ? 9.945 31.062 -41.979 1.00 60.34 89 SER A CA 1
ATOM 691 C C . SER A 1 89 ? 10.285 30.092 -40.848 1.00 60.34 89 SER A C 1
ATOM 693 O O . SER A 1 89 ? 9.417 29.714 -40.059 1.00 60.34 89 SER A O 1
ATOM 695 N N . LEU A 1 90 ? 11.538 29.631 -40.826 1.00 62.62 90 LEU A N 1
ATOM 696 C CA . LEU A 1 90 ? 12.141 28.773 -39.803 1.00 62.62 90 LEU A CA 1
ATOM 697 C C . LEU A 1 90 ? 12.143 29.491 -38.445 1.00 62.62 90 LEU A C 1
ATOM 699 O O . LEU A 1 90 ? 13.170 29.985 -37.985 1.00 62.62 90 LEU A O 1
ATOM 703 N N . VAL A 1 91 ? 10.986 29.570 -37.790 1.00 68.62 91 VAL A N 1
ATOM 704 C CA . VAL A 1 91 ? 10.917 29.958 -36.383 1.00 68.62 91 VAL A CA 1
ATOM 705 C C . VAL A 1 91 ? 11.371 28.739 -35.581 1.00 68.62 91 VAL A C 1
ATOM 707 O O . VAL A 1 91 ? 10.706 27.700 -35.640 1.00 68.62 91 VAL A O 1
ATOM 710 N N . PRO A 1 92 ? 12.500 28.803 -34.852 1.00 68.56 92 PRO A N 1
ATOM 711 C CA . PRO A 1 92 ? 12.907 27.710 -33.988 1.00 68.56 92 PRO A CA 1
ATOM 712 C C . PRO A 1 92 ? 11.805 27.495 -32.950 1.00 68.56 92 PRO A C 1
ATOM 714 O O . PRO A 1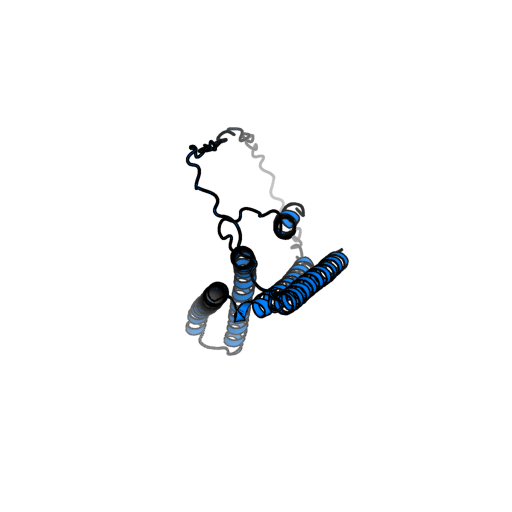 92 ? 11.561 28.339 -32.089 1.00 68.56 92 PRO A O 1
ATOM 717 N N . VAL A 1 93 ? 11.102 26.367 -33.060 1.00 73.69 93 VAL A N 1
ATOM 718 C CA . VAL A 1 93 ? 10.110 25.930 -32.078 1.00 73.69 93 VAL A CA 1
ATOM 719 C C . VAL A 1 93 ? 10.863 25.663 -30.780 1.00 73.69 93 VAL A C 1
ATOM 721 O O . VAL A 1 93 ? 11.452 24.595 -30.593 1.00 73.69 93 VAL A O 1
ATOM 724 N N . SER A 1 94 ? 10.882 26.660 -29.897 1.00 69.19 94 SER A N 1
ATOM 725 C CA . SER A 1 94 ? 11.381 26.543 -28.532 1.00 69.19 94 SER A CA 1
ATOM 726 C C . SER A 1 94 ? 10.627 25.409 -27.847 1.00 69.19 94 SER A C 1
ATOM 728 O O . SER A 1 94 ? 9.474 25.564 -27.446 1.00 69.19 94 SER A O 1
ATOM 730 N N . ARG A 1 95 ? 11.259 24.232 -27.758 1.00 63.62 95 ARG A N 1
ATOM 731 C CA . ARG A 1 95 ? 10.707 23.096 -27.017 1.00 63.62 95 ARG A CA 1
ATOM 732 C C . ARG A 1 95 ? 10.520 23.557 -25.573 1.00 63.62 95 ARG A C 1
ATOM 734 O O . ARG A 1 95 ? 11.516 23.968 -24.975 1.00 63.62 95 ARG A O 1
ATOM 741 N N . PRO A 1 96 ? 9.300 23.500 -25.011 1.00 62.84 96 PRO A N 1
ATOM 742 C CA . PRO A 1 96 ? 9.090 23.863 -23.623 1.00 62.84 96 PRO A CA 1
ATOM 743 C C . PRO A 1 96 ? 10.015 23.000 -22.768 1.00 62.84 96 PRO A C 1
ATOM 745 O O . PRO A 1 96 ? 9.955 21.767 -22.757 1.00 62.84 96 PRO A O 1
ATOM 748 N N . ASN A 1 97 ? 10.937 23.675 -22.099 1.00 58.00 97 ASN A N 1
ATOM 749 C CA . ASN A 1 97 ? 11.835 23.128 -21.106 1.00 58.00 97 ASN A CA 1
ATOM 750 C C . ASN A 1 97 ? 11.000 22.766 -19.876 1.00 58.00 97 ASN A C 1
ATOM 752 O O . ASN A 1 97 ? 10.951 23.496 -18.894 1.00 58.00 97 ASN A O 1
ATOM 756 N N . THR A 1 98 ? 10.310 21.627 -19.962 1.00 57.25 98 THR A N 1
ATOM 757 C CA . THR A 1 98 ? 9.573 21.013 -18.854 1.00 57.25 98 THR A CA 1
ATOM 758 C C . THR A 1 98 ? 10.564 20.725 -17.727 1.00 57.25 98 THR A C 1
ATOM 760 O O . THR A 1 98 ? 11.243 19.693 -17.715 1.00 57.25 98 THR A O 1
ATOM 763 N N . SER A 1 99 ? 10.715 21.676 -16.808 1.00 64.75 99 SER A N 1
ATOM 764 C CA . SER A 1 99 ? 11.516 21.501 -15.610 1.00 64.75 99 SER A CA 1
ATOM 765 C C . SER A 1 99 ? 10.829 20.428 -14.770 1.00 64.75 99 SER A C 1
ATOM 767 O O . SER A 1 99 ? 9.712 20.581 -14.285 1.00 64.75 99 SER A O 1
ATOM 769 N N . LYS A 1 100 ? 11.480 19.268 -14.667 1.00 61.31 100 LYS A N 1
ATOM 770 C CA . LYS A 1 100 ? 11.017 18.136 -13.861 1.00 61.31 100 LYS A CA 1
ATOM 771 C C . LYS A 1 100 ? 11.317 18.414 -12.391 1.00 61.31 100 LYS A C 1
ATOM 773 O O . LYS A 1 100 ? 12.126 17.716 -11.786 1.00 61.31 100 LYS A O 1
ATOM 778 N N . SER A 1 101 ? 10.728 19.458 -11.819 1.00 68.94 101 SER A N 1
ATOM 779 C CA . SER A 1 101 ? 10.673 19.548 -10.367 1.00 68.94 101 SER A CA 1
ATOM 780 C C . SER A 1 101 ? 9.705 18.459 -9.890 1.00 68.94 101 SER A C 1
ATOM 782 O O . SER A 1 101 ? 8.575 18.389 -10.382 1.00 68.94 101 SER A O 1
ATOM 784 N N . PRO A 1 102 ? 10.126 17.549 -8.993 1.00 62.50 102 PRO A N 1
ATOM 785 C CA . PRO A 1 102 ? 9.182 16.644 -8.361 1.00 62.50 102 PRO A CA 1
ATOM 786 C C . PRO A 1 102 ? 8.136 17.513 -7.666 1.00 62.50 102 PRO A C 1
ATOM 788 O O . PRO A 1 102 ? 8.467 18.338 -6.812 1.00 62.50 102 PRO A O 1
ATOM 791 N N . SER A 1 103 ? 6.881 17.392 -8.095 1.00 78.25 103 SER A N 1
ATOM 792 C CA . SER A 1 103 ? 5.786 18.174 -7.539 1.00 78.25 103 SER A CA 1
ATOM 793 C C . SER A 1 103 ? 5.733 17.913 -6.033 1.00 78.25 103 SER A C 1
ATOM 795 O O . SER A 1 103 ? 5.705 16.761 -5.599 1.00 78.25 103 SER A O 1
ATOM 797 N N . GLY A 1 104 ? 5.748 18.973 -5.213 1.00 79.94 104 GLY A N 1
ATOM 798 C CA . GLY A 1 104 ? 5.797 18.858 -3.744 1.00 79.94 104 GLY A CA 1
ATOM 799 C C . GLY A 1 104 ? 4.700 17.960 -3.149 1.00 79.94 104 GLY A C 1
ATOM 800 O O . GLY A 1 104 ? 4.864 17.391 -2.072 1.00 79.94 104 GLY A O 1
ATOM 801 N N . TRP A 1 105 ? 3.623 17.742 -3.902 1.00 78.19 105 TRP A N 1
ATOM 802 C CA . TRP A 1 105 ? 2.578 16.757 -3.638 1.00 78.19 105 TRP A CA 1
ATOM 803 C C . TRP A 1 105 ? 3.074 15.321 -3.443 1.00 78.19 105 TRP A C 1
ATOM 805 O O . TRP A 1 105 ? 2.518 14.616 -2.600 1.00 78.19 105 TRP A O 1
ATOM 815 N N . VAL A 1 106 ? 4.109 14.881 -4.167 1.00 74.12 106 VAL A N 1
ATOM 816 C CA . VAL A 1 106 ? 4.674 13.528 -4.017 1.00 74.12 106 VAL A CA 1
ATOM 817 C C . VAL A 1 106 ? 5.323 13.373 -2.646 1.00 74.12 106 VAL A C 1
ATOM 819 O O . VAL A 1 106 ? 5.105 12.369 -1.976 1.00 74.12 106 VAL A O 1
ATOM 822 N N . ILE A 1 107 ? 6.065 14.387 -2.191 1.00 80.25 107 ILE A N 1
ATOM 823 C CA . ILE A 1 107 ? 6.709 14.383 -0.868 1.00 80.25 107 ILE A CA 1
ATOM 824 C C . ILE A 1 107 ? 5.644 14.341 0.231 1.00 80.25 107 ILE A C 1
ATOM 826 O O . ILE A 1 107 ? 5.770 13.574 1.184 1.00 80.25 107 ILE A O 1
ATOM 830 N N . LEU A 1 108 ? 4.571 15.122 0.074 1.00 79.75 108 LEU A N 1
ATOM 831 C CA . LEU A 1 108 ? 3.465 15.142 1.028 1.00 79.75 108 LEU A CA 1
ATOM 832 C C . LEU A 1 108 ? 2.752 13.782 1.111 1.00 79.75 108 LEU A C 1
ATOM 834 O O . LEU A 1 108 ? 2.455 13.319 2.211 1.00 79.75 108 LEU A O 1
ATOM 838 N N . HIS A 1 109 ? 2.539 13.118 -0.031 1.00 76.50 109 HIS A N 1
ATOM 839 C CA . HIS A 1 109 ? 1.996 11.756 -0.069 1.00 76.50 109 HIS A CA 1
ATOM 840 C C . HIS A 1 109 ? 2.907 10.767 0.656 1.00 76.50 109 HIS A C 1
ATOM 842 O O . HIS A 1 109 ? 2.428 9.972 1.461 1.00 76.50 109 HIS A O 1
ATOM 848 N N . LEU A 1 110 ? 4.216 10.855 0.417 1.00 76.56 110 LEU A N 1
ATOM 849 C CA . LEU A 1 110 ? 5.208 9.965 1.013 1.00 76.56 110 LEU A CA 1
ATOM 850 C C . LEU A 1 110 ? 5.244 10.117 2.546 1.00 76.56 110 LEU A C 1
ATOM 852 O O . LEU A 1 110 ? 5.217 9.125 3.279 1.00 76.56 110 LEU A O 1
ATOM 856 N N . LEU A 1 111 ? 5.196 11.356 3.048 1.00 81.62 111 LEU A N 1
ATOM 857 C CA . LEU A 1 111 ? 5.077 11.627 4.484 1.00 81.62 111 LEU A CA 1
ATOM 858 C C . LEU A 1 111 ? 3.768 11.075 5.066 1.00 81.62 111 LEU A C 1
ATOM 860 O O . LEU A 1 111 ? 3.778 10.440 6.121 1.00 81.62 111 LEU A O 1
ATOM 864 N N . GLY A 1 112 ? 2.650 11.288 4.367 1.00 78.00 112 GLY A N 1
ATOM 865 C CA . GLY A 1 112 ? 1.338 10.779 4.766 1.00 78.00 112 GLY A CA 1
ATOM 866 C C . GLY A 1 112 ? 1.322 9.256 4.892 1.00 78.00 112 GLY A C 1
ATOM 867 O O . GLY A 1 112 ? 0.835 8.731 5.895 1.00 78.00 112 GLY A O 1
ATOM 868 N N . THR A 1 113 ? 1.935 8.544 3.940 1.00 77.12 113 THR A N 1
ATOM 869 C CA . THR A 1 113 ? 2.064 7.082 4.005 1.00 77.12 113 THR A CA 1
ATOM 870 C C . THR A 1 113 ? 2.887 6.617 5.203 1.00 77.12 113 THR A C 1
ATOM 872 O O . THR A 1 113 ? 2.483 5.663 5.863 1.00 77.12 113 THR A O 1
ATOM 875 N N . PHE A 1 114 ? 3.980 7.304 5.559 1.00 80.06 114 PHE A N 1
ATOM 876 C CA . PHE A 1 114 ? 4.767 6.948 6.746 1.00 80.06 114 PHE A CA 1
ATOM 877 C C . PHE A 1 114 ? 3.983 7.132 8.046 1.00 80.06 114 PHE A C 1
ATOM 879 O O . PHE A 1 114 ? 4.008 6.254 8.912 1.00 80.06 114 PHE A O 1
ATOM 886 N N . VAL A 1 115 ? 3.262 8.247 8.184 1.00 84.19 115 VAL A N 1
ATOM 887 C CA . VAL A 1 115 ? 2.429 8.506 9.367 1.00 84.19 115 VAL A CA 1
ATOM 888 C C . VAL A 1 115 ? 1.305 7.472 9.471 1.00 84.19 115 VAL A C 1
ATOM 890 O O . VAL A 1 115 ? 1.108 6.895 10.542 1.00 84.19 115 VAL A O 1
ATOM 893 N N . GLY A 1 116 ? 0.619 7.180 8.360 1.00 77.69 116 GLY A N 1
ATOM 894 C CA . GLY A 1 116 ? -0.436 6.164 8.308 1.00 77.69 116 GLY A CA 1
ATOM 895 C C . GLY A 1 116 ? 0.075 4.768 8.670 1.00 77.69 116 GLY A C 1
ATOM 896 O O . GLY A 1 116 ? -0.513 4.092 9.512 1.00 77.69 116 GLY A O 1
ATOM 897 N N . LEU A 1 117 ? 1.220 4.369 8.112 1.00 78.50 117 LEU A N 1
ATOM 898 C CA . LEU A 1 117 ? 1.841 3.072 8.379 1.00 78.50 117 LEU A CA 1
ATOM 899 C C . LEU A 1 117 ? 2.304 2.946 9.839 1.00 78.50 117 LEU A C 1
ATOM 901 O O . LEU A 1 117 ? 2.128 1.897 10.455 1.00 78.50 117 LEU A O 1
ATOM 905 N N . THR A 1 118 ? 2.811 4.027 10.434 1.00 83.38 118 THR A N 1
ATOM 906 C CA . THR A 1 118 ? 3.192 4.050 11.857 1.00 83.38 118 THR A CA 1
ATOM 907 C C . THR A 1 118 ? 1.972 3.880 12.766 1.00 83.38 118 THR A C 1
ATOM 909 O O . THR A 1 118 ? 2.009 3.086 13.709 1.00 83.38 118 THR A O 1
ATOM 912 N N . GLY A 1 119 ? 0.872 4.583 12.469 1.00 79.00 119 GLY A N 1
ATOM 913 C CA . GLY A 1 119 ? -0.391 4.431 13.199 1.00 79.00 119 GLY A CA 1
ATOM 914 C C . GLY A 1 119 ? -0.951 3.013 13.088 1.00 79.00 119 GLY A C 1
ATOM 915 O O . GLY A 1 119 ? -1.353 2.423 14.091 1.00 79.00 119 GLY A O 1
ATOM 916 N N . LEU A 1 120 ? -0.886 2.431 11.891 1.00 78.44 120 LEU A N 1
ATOM 917 C CA . LEU A 1 120 ? -1.314 1.061 11.639 1.00 78.44 120 LEU A CA 1
ATOM 918 C C . LEU A 1 120 ? -0.498 0.046 12.454 1.00 78.44 120 LEU A C 1
ATOM 920 O O . LEU A 1 120 ? -1.077 -0.812 13.116 1.00 78.44 120 LEU A O 1
ATOM 924 N N . ILE A 1 121 ? 0.834 0.170 12.477 1.00 83.31 121 ILE A N 1
ATOM 925 C CA . ILE A 1 121 ? 1.710 -0.703 13.277 1.00 83.31 121 ILE A CA 1
ATOM 926 C C . ILE A 1 121 ? 1.362 -0.622 14.768 1.00 83.31 121 ILE A C 1
ATOM 928 O O . ILE A 1 121 ? 1.352 -1.648 15.451 1.00 83.31 121 ILE A O 1
ATOM 932 N N . ALA A 1 122 ? 1.060 0.574 15.281 1.00 84.75 122 ALA A N 1
ATOM 933 C CA . ALA A 1 122 ? 0.686 0.751 16.681 1.00 84.75 122 ALA A CA 1
ATOM 934 C C . ALA A 1 122 ? -0.612 0.000 17.034 1.00 84.75 122 ALA A C 1
ATOM 936 O O . ALA A 1 122 ? -0.664 -0.655 18.077 1.00 84.75 122 ALA A O 1
ATOM 937 N N . VAL A 1 123 ? -1.622 0.045 16.155 1.00 79.44 123 VAL A N 1
ATOM 938 C CA . VAL A 1 123 ? -2.890 -0.688 16.330 1.00 79.44 123 VAL A CA 1
ATOM 939 C C . VAL A 1 123 ? -2.664 -2.194 16.256 1.00 79.44 123 VAL A C 1
ATOM 941 O O . VAL A 1 123 ? -3.088 -2.913 17.159 1.00 79.44 123 VAL A O 1
ATOM 944 N N . ILE A 1 124 ? -1.930 -2.668 15.241 1.00 83.94 124 ILE A N 1
ATOM 945 C CA . ILE A 1 124 ? -1.597 -4.091 15.100 1.00 83.94 124 ILE A CA 1
ATOM 946 C C . ILE A 1 124 ? -0.930 -4.583 16.380 1.00 83.94 124 ILE A C 1
ATOM 948 O O . ILE A 1 124 ? -1.376 -5.564 16.960 1.00 83.94 124 ILE A O 1
ATOM 952 N N . ARG A 1 125 ? 0.101 -3.883 16.867 1.00 89.06 125 ARG A N 1
ATOM 953 C CA . ARG A 1 125 ? 0.860 -4.308 18.049 1.00 89.06 125 ARG A CA 1
ATOM 954 C C . ARG A 1 125 ? -0.002 -4.402 19.311 1.00 89.06 125 ARG A C 1
ATOM 956 O O . ARG A 1 125 ? 0.279 -5.249 20.154 1.00 89.06 125 ARG A O 1
ATOM 963 N N . ALA A 1 126 ? -1.014 -3.548 19.448 1.00 86.38 126 ALA A N 1
ATOM 964 C CA . ALA A 1 126 ? -1.910 -3.574 20.598 1.00 86.38 126 ALA A CA 1
ATOM 965 C C . ALA A 1 126 ? -2.804 -4.826 20.621 1.00 86.38 126 ALA A C 1
ATOM 967 O O . ALA A 1 126 ? -3.078 -5.336 21.705 1.00 86.38 126 ALA A O 1
ATOM 968 N N . ASP A 1 127 ? -3.209 -5.333 19.452 1.00 84.94 127 ASP A N 1
ATOM 969 C CA . ASP A 1 127 ? -4.235 -6.381 19.343 1.00 84.94 127 ASP A CA 1
ATOM 970 C C . ASP A 1 127 ? -3.711 -7.732 18.801 1.00 84.94 127 ASP A C 1
ATOM 972 O O . ASP A 1 127 ? -4.389 -8.759 18.864 1.00 84.94 127 ASP A O 1
ATOM 976 N N . PHE A 1 128 ? -2.453 -7.781 18.342 1.00 85.88 128 PHE A N 1
ATOM 977 C CA . PHE A 1 128 ? -1.841 -8.967 17.718 1.00 85.88 128 PHE A CA 1
ATOM 978 C C . PHE A 1 128 ? -1.801 -10.203 18.625 1.00 85.88 128 PHE A C 1
ATOM 980 O O . PHE A 1 128 ? -1.854 -11.343 18.155 1.00 85.88 128 PHE A O 1
ATOM 987 N N . GLY A 1 129 ? -1.663 -9.994 19.937 1.00 88.25 129 GLY A N 1
ATOM 988 C CA . GLY A 1 129 ? -1.598 -11.086 20.907 1.00 88.25 129 GLY A CA 1
ATOM 989 C C . GLY A 1 129 ? -2.936 -11.806 21.064 1.00 88.25 129 GLY A C 1
ATOM 990 O O . GLY A 1 129 ? -2.961 -13.033 21.176 1.00 88.25 129 GLY A O 1
ATOM 991 N N . ASN A 1 130 ? -4.036 -11.053 21.004 1.00 90.38 130 ASN A N 1
ATOM 992 C CA . ASN A 1 130 ? -5.347 -11.518 21.437 1.00 90.38 130 ASN A CA 1
ATOM 993 C C . ASN A 1 130 ? -6.199 -12.063 20.279 1.00 90.38 130 ASN A C 1
ATOM 995 O O . ASN A 1 130 ? -6.888 -13.066 20.446 1.00 90.38 130 ASN A O 1
ATOM 999 N N . ASN A 1 131 ? -6.096 -11.469 19.085 1.00 88.38 131 ASN A N 1
ATOM 1000 C CA . ASN A 1 131 ? -6.948 -11.815 17.945 1.00 88.38 131 ASN A CA 1
ATOM 1001 C C . ASN A 1 131 ? -6.234 -12.689 16.899 1.00 88.38 131 ASN A C 1
ATOM 1003 O O . ASN A 1 131 ? -5.344 -12.234 16.179 1.00 88.38 131 ASN A O 1
ATOM 1007 N N . ARG A 1 132 ? -6.653 -13.959 16.766 1.00 89.94 132 ARG A N 1
ATOM 1008 C CA . ARG A 1 132 ? -6.127 -14.888 15.738 1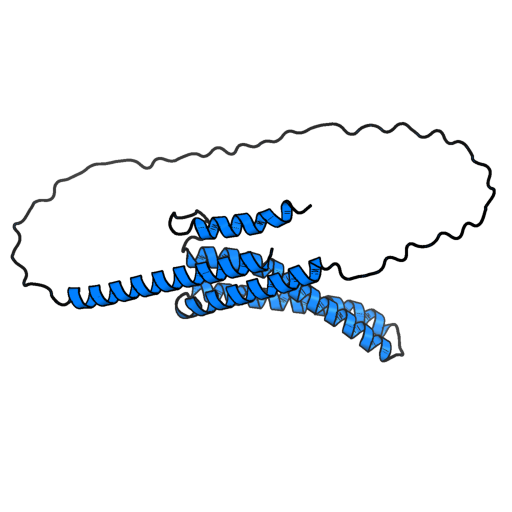.00 89.94 132 ARG A CA 1
ATOM 1009 C C . ARG A 1 132 ? -6.478 -14.446 14.316 1.00 89.94 132 ARG A C 1
ATOM 1011 O O . ARG A 1 132 ? -5.650 -14.591 13.421 1.00 89.94 132 ARG A O 1
ATOM 1018 N N . GLU A 1 133 ? -7.674 -13.895 14.122 1.00 87.62 133 GLU A N 1
ATOM 1019 C CA . GLU A 1 133 ? -8.149 -13.422 12.816 1.00 87.62 133 GLU A CA 1
ATOM 1020 C C . GLU A 1 133 ? -7.276 -12.290 12.278 1.00 87.62 133 GLU A C 1
ATOM 1022 O O . GLU A 1 133 ? -6.820 -12.350 11.137 1.00 87.62 133 GLU A O 1
ATOM 1027 N N . LEU A 1 134 ? -6.953 -11.318 13.139 1.00 87.19 134 LEU A N 1
ATOM 1028 C CA . LEU A 1 134 ? -6.077 -10.204 12.795 1.00 87.19 134 LEU A CA 1
ATOM 1029 C C . LEU A 1 134 ? -4.710 -10.703 12.313 1.00 87.19 134 LEU A C 1
ATOM 1031 O O . LEU A 1 134 ? -4.221 -10.239 11.288 1.00 87.19 134 LEU A O 1
ATOM 1035 N N . ARG A 1 135 ? -4.125 -11.699 12.994 1.00 90.06 135 ARG A N 1
ATOM 1036 C CA . ARG A 1 135 ? -2.833 -12.282 12.595 1.00 90.06 135 ARG A CA 1
ATOM 1037 C C . ARG A 1 135 ? -2.885 -12.935 11.220 1.00 90.06 135 ARG A C 1
ATOM 1039 O O . ARG A 1 135 ? -2.011 -12.677 10.394 1.00 90.06 135 ARG A O 1
ATOM 1046 N N . ASN A 1 136 ? -3.902 -13.757 10.967 1.00 92.06 136 ASN A N 1
ATOM 1047 C CA . ASN A 1 136 ? -4.072 -14.413 9.670 1.00 92.06 136 ASN A CA 1
ATOM 1048 C C . ASN A 1 136 ? -4.238 -13.378 8.550 1.00 92.06 136 ASN A C 1
ATOM 1050 O O . ASN A 1 136 ? -3.631 -13.518 7.487 1.00 92.06 136 ASN A O 1
ATOM 1054 N N . LEU A 1 137 ? -4.989 -12.306 8.816 1.00 90.31 137 LEU A N 1
ATOM 1055 C CA . LEU A 1 137 ? -5.176 -11.201 7.882 1.00 90.31 137 LEU A CA 1
ATOM 1056 C C . LEU A 1 137 ? -3.854 -10.461 7.610 1.00 90.31 137 LEU A C 1
ATOM 1058 O O . LEU A 1 137 ? -3.509 -10.237 6.449 1.00 90.31 137 LEU A O 1
ATOM 1062 N N . THR A 1 138 ? -3.063 -10.153 8.646 1.00 90.06 138 THR A N 1
ATOM 1063 C CA . THR A 1 138 ? -1.726 -9.552 8.488 1.00 90.06 138 THR A CA 1
ATOM 1064 C C . THR A 1 138 ? -0.808 -10.435 7.648 1.00 90.06 138 THR A C 1
ATOM 1066 O O . THR A 1 138 ? -0.163 -9.931 6.727 1.00 90.06 138 THR A O 1
ATOM 1069 N N . TYR A 1 139 ? -0.764 -11.744 7.909 1.00 93.00 139 TYR A N 1
ATOM 1070 C CA . TYR A 1 139 ? 0.067 -12.659 7.126 1.00 93.00 139 TYR A CA 1
ATOM 1071 C C . TYR A 1 139 ? -0.354 -12.705 5.657 1.00 93.00 139 TYR A C 1
ATOM 1073 O O . TYR A 1 139 ? 0.509 -12.604 4.783 1.00 93.00 139 TYR A O 1
ATOM 1081 N N . GLY A 1 140 ? -1.658 -12.772 5.373 1.00 92.62 140 GLY A N 1
ATOM 1082 C CA . GLY A 1 140 ? -2.170 -12.740 4.002 1.00 92.62 140 GLY A CA 1
ATOM 1083 C C . GLY A 1 140 ? -1.736 -11.482 3.242 1.00 92.62 140 GLY A C 1
ATOM 1084 O O . GLY A 1 140 ? -1.260 -11.566 2.107 1.00 92.62 140 GLY A O 1
ATOM 1085 N N . PHE A 1 141 ? -1.809 -10.319 3.889 1.00 91.75 141 PHE A N 1
ATOM 1086 C CA . PHE A 1 141 ? -1.389 -9.050 3.292 1.00 91.75 141 PHE A CA 1
ATOM 1087 C C . PHE A 1 141 ? 0.121 -8.945 3.074 1.00 91.75 141 PHE A C 1
ATOM 1089 O O . PHE A 1 141 ? 0.557 -8.499 2.009 1.00 91.75 141 PHE A O 1
ATOM 1096 N N . VAL A 1 142 ? 0.928 -9.380 4.045 1.00 90.88 142 VAL A N 1
ATOM 1097 C CA . VAL A 1 142 ? 2.394 -9.388 3.922 1.00 90.88 142 VAL A CA 1
ATOM 1098 C C . VAL A 1 142 ? 2.824 -10.292 2.769 1.00 90.88 142 VAL A C 1
ATOM 1100 O O . VAL A 1 142 ? 3.596 -9.858 1.913 1.00 90.88 142 VAL A O 1
ATOM 1103 N N . ILE A 1 143 ? 2.274 -11.507 2.690 1.00 94.75 143 ILE A N 1
ATOM 1104 C CA . ILE A 1 143 ? 2.568 -12.451 1.604 1.00 94.75 143 ILE A CA 1
ATOM 1105 C C . ILE A 1 143 ? 2.178 -11.845 0.254 1.00 94.75 143 ILE A C 1
ATOM 1107 O O . ILE A 1 143 ? 2.996 -11.821 -0.663 1.00 94.75 143 ILE A O 1
ATOM 1111 N N . THR A 1 144 ? 0.971 -11.286 0.141 1.00 91.81 144 THR A N 1
ATOM 1112 C CA . THR A 1 144 ? 0.491 -10.673 -1.109 1.00 91.81 144 THR A CA 1
ATOM 1113 C C . THR A 1 144 ? 1.388 -9.514 -1.551 1.00 91.81 144 THR A C 1
ATOM 1115 O O . THR A 1 144 ? 1.752 -9.419 -2.723 1.00 91.81 144 THR A O 1
ATOM 1118 N N . THR A 1 145 ? 1.814 -8.666 -0.612 1.00 89.75 145 THR A N 1
ATOM 1119 C CA . THR A 1 145 ? 2.714 -7.535 -0.894 1.00 89.75 145 THR A CA 1
ATOM 1120 C C . THR A 1 145 ? 4.076 -8.020 -1.395 1.00 89.75 145 THR A C 1
ATOM 1122 O O . THR A 1 145 ? 4.599 -7.491 -2.379 1.00 89.75 145 THR A O 1
ATOM 1125 N N . ILE A 1 146 ? 4.640 -9.056 -0.762 1.00 91.56 146 ILE A N 1
ATOM 1126 C CA . ILE A 1 146 ? 5.908 -9.670 -1.181 1.00 91.56 146 ILE A CA 1
ATOM 1127 C C . ILE A 1 146 ? 5.773 -10.264 -2.587 1.00 91.56 146 ILE A C 1
ATOM 1129 O O . ILE A 1 146 ? 6.609 -9.979 -3.443 1.00 91.56 146 ILE A O 1
ATOM 1133 N N . VAL A 1 147 ? 4.709 -11.027 -2.857 1.00 94.94 147 VAL A N 1
ATOM 1134 C CA . VAL A 1 147 ? 4.467 -11.657 -4.166 1.00 94.94 147 VAL A CA 1
ATOM 1135 C C . VAL A 1 147 ? 4.337 -10.611 -5.274 1.00 94.94 147 VAL A C 1
ATOM 1137 O O . VAL A 1 147 ? 4.983 -10.750 -6.310 1.00 94.94 147 VAL A O 1
ATOM 1140 N N . ILE A 1 148 ? 3.570 -9.537 -5.057 1.00 91.75 148 ILE A N 1
ATOM 1141 C CA . ILE A 1 148 ? 3.425 -8.451 -6.041 1.00 91.75 148 ILE A CA 1
ATOM 1142 C C . ILE A 1 148 ? 4.766 -7.751 -6.282 1.00 91.75 148 ILE A C 1
ATOM 1144 O O . ILE A 1 148 ? 5.124 -7.476 -7.428 1.00 91.75 148 ILE A O 1
ATOM 1148 N N . THR A 1 149 ? 5.527 -7.485 -5.219 1.00 89.25 149 THR A N 1
ATOM 1149 C CA . THR A 1 149 ? 6.813 -6.778 -5.317 1.00 89.25 149 THR A CA 1
ATOM 1150 C C . THR A 1 149 ? 7.856 -7.611 -6.055 1.00 89.25 149 THR A C 1
ATOM 1152 O O . THR A 1 149 ? 8.516 -7.101 -6.962 1.00 89.25 149 THR A O 1
ATOM 1155 N N . ILE A 1 150 ? 7.978 -8.897 -5.711 1.00 90.69 150 ILE A N 1
ATOM 1156 C CA . ILE A 1 150 ? 8.872 -9.832 -6.402 1.00 90.69 150 ILE A CA 1
ATOM 1157 C C . ILE A 1 150 ? 8.416 -10.002 -7.851 1.00 90.69 150 ILE A C 1
ATOM 1159 O O . ILE A 1 150 ? 9.237 -9.870 -8.749 1.00 90.69 150 ILE A O 1
ATOM 1163 N N . GLY A 1 151 ? 7.120 -10.208 -8.100 1.00 92.56 151 GLY A N 1
ATOM 1164 C CA . GLY A 1 151 ? 6.578 -10.360 -9.451 1.00 92.56 151 GLY A CA 1
ATOM 1165 C C . GLY A 1 151 ? 6.866 -9.149 -10.342 1.00 92.56 151 GLY A C 1
ATOM 1166 O O . GLY A 1 151 ? 7.325 -9.308 -11.474 1.00 92.56 151 GLY A O 1
ATOM 1167 N N . ALA A 1 152 ? 6.684 -7.934 -9.818 1.00 89.56 152 ALA A N 1
ATOM 1168 C CA . ALA A 1 152 ? 7.043 -6.709 -10.524 1.00 89.56 152 ALA A CA 1
ATOM 1169 C C . ALA A 1 152 ? 8.556 -6.630 -10.780 1.00 89.56 152 ALA A C 1
ATOM 1171 O O . ALA A 1 152 ? 8.972 -6.401 -11.917 1.00 89.56 152 ALA A O 1
ATOM 1172 N N . ALA A 1 153 ? 9.385 -6.867 -9.759 1.00 86.75 153 ALA A N 1
ATOM 1173 C CA . ALA A 1 153 ? 10.840 -6.858 -9.897 1.00 86.75 153 ALA A CA 1
ATOM 1174 C C . ALA A 1 153 ? 11.316 -7.863 -10.959 1.00 86.75 153 ALA A C 1
ATOM 1176 O O . ALA A 1 153 ? 12.099 -7.499 -11.836 1.00 86.75 153 ALA A O 1
ATOM 1177 N N . SER A 1 154 ? 10.788 -9.089 -10.936 1.00 89.25 154 SER A N 1
ATOM 1178 C CA . SER A 1 154 ? 11.074 -10.143 -11.9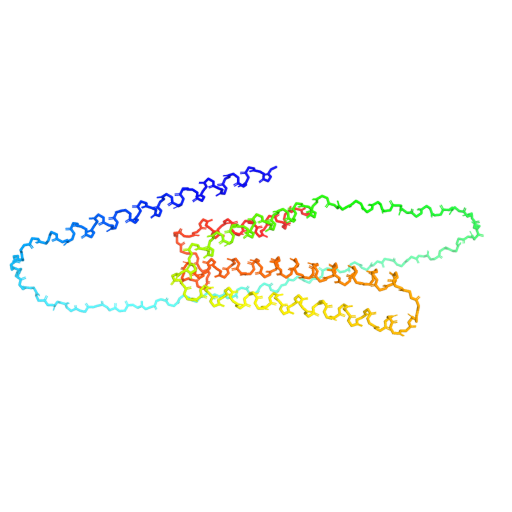10 1.00 89.25 154 SER A CA 1
ATOM 1179 C C . SER A 1 154 ? 10.639 -9.758 -13.324 1.00 89.25 154 SER A C 1
ATOM 1181 O O . SER A 1 154 ? 11.417 -9.935 -14.258 1.00 89.25 154 SER A O 1
ATOM 1183 N N . ALA A 1 155 ? 9.452 -9.169 -13.504 1.00 90.31 155 ALA A N 1
ATOM 1184 C CA . ALA A 1 155 ? 8.982 -8.727 -14.820 1.00 90.31 155 ALA A CA 1
ATOM 1185 C C . ALA A 1 155 ? 9.878 -7.626 -15.421 1.00 90.31 155 ALA A C 1
ATOM 1187 O O . ALA A 1 155 ? 10.222 -7.664 -16.606 1.00 90.31 155 ALA A O 1
ATOM 1188 N N . PHE A 1 156 ? 10.307 -6.659 -14.604 1.00 86.44 156 PHE A N 1
ATOM 1189 C CA . PHE A 1 156 ? 11.256 -5.629 -15.037 1.00 86.44 156 PHE A CA 1
ATOM 1190 C C . PHE A 1 156 ? 12.651 -6.197 -15.300 1.00 86.44 156 PHE A C 1
ATOM 1192 O O . PHE A 1 156 ? 13.317 -5.762 -16.242 1.00 86.44 156 PHE A O 1
ATOM 1199 N N . TYR A 1 157 ? 13.074 -7.176 -14.501 1.00 83.94 157 TYR A N 1
ATOM 1200 C CA . TYR A 1 157 ? 14.341 -7.870 -14.682 1.00 83.94 157 TYR A CA 1
ATOM 1201 C C . TYR A 1 157 ? 14.377 -8.640 -16.004 1.00 83.94 157 TYR A C 1
ATOM 1203 O O . TYR A 1 157 ? 15.301 -8.432 -16.783 1.00 83.94 157 TYR A O 1
ATOM 1211 N N . MET A 1 158 ? 13.340 -9.427 -16.316 1.00 88.00 158 MET A N 1
ATOM 1212 C CA . MET A 1 158 ? 13.226 -10.158 -17.587 1.00 88.00 158 MET A CA 1
ATOM 1213 C C . MET A 1 158 ? 13.287 -9.209 -18.790 1.00 88.00 158 MET A C 1
ATOM 1215 O O . MET A 1 158 ? 14.072 -9.417 -19.710 1.00 88.00 158 MET A O 1
ATOM 1219 N N . LYS A 1 159 ? 12.566 -8.083 -18.736 1.00 85.31 159 LYS A N 1
ATOM 1220 C CA . LYS A 1 159 ? 12.596 -7.071 -19.806 1.00 85.31 159 LYS A CA 1
ATOM 1221 C C . LYS A 1 159 ? 13.966 -6.395 -19.972 1.00 85.31 159 LYS A C 1
ATOM 1223 O O . LYS A 1 159 ? 14.288 -5.889 -21.050 1.00 85.31 159 LYS A O 1
ATOM 1228 N N . GLY A 1 160 ? 14.751 -6.314 -18.898 1.00 81.25 160 GLY A N 1
ATOM 1229 C CA . GLY A 1 160 ? 16.134 -5.837 -18.930 1.00 81.25 160 GLY A CA 1
ATOM 1230 C C . GLY A 1 160 ? 17.108 -6.893 -19.451 1.00 81.25 160 GLY A C 1
ATOM 1231 O O . GLY A 1 160 ? 18.064 -6.542 -20.143 1.00 81.25 160 GLY A O 1
ATOM 1232 N N . TRP A 1 161 ? 16.834 -8.164 -19.159 1.00 81.75 161 TRP A N 1
ATOM 1233 C CA . TRP A 1 161 ? 17.663 -9.310 -19.520 1.00 81.75 161 TRP A CA 1
ATOM 1234 C C . TRP A 1 161 ? 17.775 -9.492 -21.036 1.00 81.75 161 TRP A C 1
ATOM 1236 O O . TRP A 1 161 ? 18.887 -9.613 -21.548 1.00 81.75 161 TRP A O 1
ATOM 1246 N N . ASP A 1 162 ? 16.664 -9.383 -21.769 1.00 84.69 162 ASP A N 1
ATOM 1247 C CA . ASP A 1 162 ? 16.662 -9.492 -23.239 1.00 84.69 162 ASP A CA 1
ATOM 1248 C C . ASP A 1 162 ? 17.561 -8.435 -23.895 1.00 84.69 162 ASP A C 1
ATOM 1250 O O . ASP A 1 162 ? 18.311 -8.704 -24.833 1.00 84.69 162 ASP A O 1
ATOM 1254 N N . LYS A 1 163 ? 17.528 -7.210 -23.359 1.00 79.31 163 LYS A N 1
ATOM 1255 C CA . LYS A 1 163 ? 18.356 -6.098 -23.847 1.00 79.31 163 LYS A CA 1
ATOM 1256 C C . LYS A 1 163 ? 19.823 -6.248 -23.475 1.00 79.31 163 LYS A C 1
ATOM 1258 O O . LYS A 1 163 ? 20.674 -5.697 -24.167 1.00 79.31 163 LYS A O 1
ATOM 1263 N N . TRP A 1 164 ? 20.106 -6.922 -22.366 1.00 75.75 164 TRP A N 1
ATOM 1264 C CA . TRP A 1 164 ? 21.463 -7.191 -21.917 1.00 75.75 164 TRP A CA 1
ATOM 1265 C C . TRP A 1 164 ? 22.115 -8.280 -22.772 1.00 75.75 164 TRP A C 1
ATOM 1267 O O . TRP A 1 164 ? 23.205 -8.055 -23.287 1.00 75.75 164 TRP A O 1
ATOM 1277 N N . MET A 1 165 ? 21.414 -9.391 -23.022 1.00 80.06 165 MET A N 1
ATOM 1278 C CA . MET A 1 165 ? 21.895 -10.471 -23.898 1.00 80.06 165 MET A CA 1
ATOM 1279 C C . MET A 1 165 ? 22.133 -9.989 -25.336 1.00 80.06 165 MET A C 1
ATOM 1281 O O . MET A 1 165 ? 23.067 -10.436 -25.990 1.00 80.06 165 MET A O 1
ATOM 1285 N N . ALA A 1 166 ? 21.323 -9.045 -25.821 1.00 81.62 166 ALA A N 1
ATOM 1286 C CA . ALA A 1 166 ? 21.477 -8.478 -27.159 1.00 81.62 166 ALA A CA 1
ATOM 1287 C C . ALA A 1 166 ? 22.648 -7.483 -27.301 1.00 81.62 166 ALA A C 1
ATOM 1289 O O . ALA A 1 166 ? 22.953 -7.074 -28.419 1.00 81.62 166 ALA A O 1
ATOM 1290 N N . ASN A 1 167 ? 23.276 -7.038 -26.205 1.00 76.56 167 ASN A N 1
ATOM 1291 C CA . ASN A 1 167 ? 24.242 -5.940 -26.238 1.00 76.56 167 ASN A CA 1
ATOM 1292 C C . ASN A 1 167 ? 25.525 -6.325 -25.484 1.00 76.56 167 ASN A C 1
ATOM 1294 O O . ASN A 1 167 ? 25.650 -6.126 -24.278 1.00 76.56 167 ASN A O 1
ATOM 1298 N N . GLU A 1 168 ? 26.496 -6.883 -26.209 1.00 65.94 168 GLU A N 1
ATOM 1299 C CA . GLU A 1 168 ? 27.631 -7.627 -25.643 1.00 65.94 168 GLU A CA 1
ATOM 1300 C C . GLU A 1 168 ? 28.622 -6.845 -24.762 1.00 65.94 168 GLU A C 1
ATOM 1302 O O . GLU A 1 168 ? 29.483 -7.469 -24.147 1.00 65.94 168 GLU A O 1
ATOM 1307 N N . ARG A 1 169 ? 28.603 -5.509 -24.665 1.00 61.09 169 ARG A N 1
ATOM 1308 C CA . ARG A 1 169 ? 29.688 -4.795 -23.957 1.00 61.09 169 ARG A CA 1
ATOM 1309 C C . ARG A 1 169 ? 29.223 -3.547 -23.220 1.00 61.09 169 ARG A C 1
ATOM 1311 O O . ARG A 1 169 ? 29.043 -2.486 -23.807 1.00 61.09 169 ARG A O 1
ATOM 1318 N N . GLY A 1 170 ? 29.147 -3.641 -21.891 1.00 66.75 170 GLY A N 1
ATOM 1319 C CA . GLY A 1 170 ? 29.244 -2.463 -21.027 1.00 66.75 170 GLY A CA 1
ATOM 1320 C C . GLY A 1 170 ? 28.674 -2.638 -19.621 1.00 66.75 170 GLY A C 1
ATOM 1321 O O . GLY A 1 170 ? 27.464 -2.563 -19.422 1.00 66.75 170 GLY A O 1
ATOM 1322 N N . GLY A 1 171 ? 29.542 -2.726 -18.606 1.00 76.75 171 GLY A N 1
ATOM 1323 C CA . GLY A 1 171 ? 29.136 -2.739 -17.190 1.00 76.75 171 GLY A CA 1
ATOM 1324 C C . GLY A 1 171 ? 28.285 -1.527 -16.765 1.00 76.75 171 GLY A C 1
ATOM 1325 O O . GLY A 1 171 ? 27.420 -1.646 -15.899 1.00 76.75 171 GLY A O 1
ATOM 1326 N N . ARG A 1 172 ? 28.428 -0.374 -17.442 1.00 79.50 172 ARG A N 1
ATOM 1327 C CA . ARG A 1 172 ? 27.564 0.808 -17.235 1.00 79.50 172 ARG A CA 1
ATOM 1328 C C . ARG A 1 172 ? 26.096 0.559 -17.607 1.00 79.50 172 ARG A C 1
ATOM 1330 O O . ARG A 1 172 ? 25.207 1.109 -16.959 1.00 79.50 172 ARG A O 1
ATOM 1337 N N . LEU A 1 173 ? 25.831 -0.267 -18.620 1.00 75.31 173 LEU A N 1
ATOM 1338 C CA . LEU A 1 173 ? 24.473 -0.635 -19.032 1.00 75.31 173 LEU A CA 1
ATOM 1339 C C . LEU A 1 173 ? 23.821 -1.570 -18.008 1.00 75.31 173 LEU A C 1
ATOM 1341 O O . LEU A 1 173 ? 22.645 -1.387 -17.689 1.00 75.31 173 LEU A O 1
ATOM 1345 N N . CYS A 1 174 ? 24.595 -2.494 -17.428 1.00 77.31 174 CYS A N 1
ATOM 1346 C CA . CYS A 1 174 ? 24.138 -3.358 -16.339 1.00 77.31 174 CYS A CA 1
ATOM 1347 C C . CYS A 1 174 ? 23.741 -2.536 -15.105 1.00 77.31 174 CYS A C 1
ATOM 1349 O O . CYS A 1 174 ? 22.638 -2.697 -14.587 1.00 77.31 174 CYS A O 1
ATOM 1351 N N . PHE A 1 175 ? 24.589 -1.593 -14.680 1.00 82.88 175 PHE A N 1
ATOM 1352 C CA . PHE A 1 175 ? 24.300 -0.750 -13.517 1.00 82.88 175 PHE A CA 1
ATOM 1353 C C . PHE A 1 175 ? 23.054 0.127 -13.719 1.00 82.88 175 PHE A C 1
ATOM 1355 O O . PHE A 1 175 ? 22.173 0.165 -12.863 1.00 82.88 175 PHE A O 1
ATOM 1362 N N . ASN A 1 176 ? 22.924 0.783 -14.878 1.00 84.38 176 ASN A N 1
ATOM 1363 C CA . ASN A 1 176 ? 21.762 1.630 -15.168 1.00 84.38 176 ASN A CA 1
ATOM 1364 C C . ASN A 1 176 ? 20.461 0.811 -15.286 1.00 84.38 176 ASN A C 1
ATOM 1366 O O . ASN A 1 176 ? 19.397 1.252 -14.853 1.00 84.38 176 ASN A O 1
ATOM 1370 N N . THR A 1 177 ? 20.535 -0.399 -15.844 1.00 83.19 177 THR A N 1
ATOM 1371 C CA . THR A 1 177 ? 19.381 -1.310 -15.919 1.00 83.19 177 THR A CA 1
ATOM 1372 C C . THR A 1 177 ? 18.996 -1.818 -14.532 1.00 83.19 177 THR A C 1
ATOM 1374 O O . THR A 1 177 ? 17.815 -1.794 -14.193 1.00 83.19 177 THR A O 1
ATOM 1377 N N . GLY A 1 178 ? 19.980 -2.165 -13.698 1.00 83.31 178 GLY A N 1
ATOM 1378 C CA . GLY A 1 178 ? 19.775 -2.535 -12.299 1.00 83.31 178 GLY A CA 1
ATOM 1379 C C . GLY A 1 178 ? 19.124 -1.417 -11.486 1.00 83.31 178 GLY A C 1
ATOM 1380 O O . GLY A 1 178 ? 18.133 -1.659 -10.805 1.00 83.31 178 GLY A O 1
ATOM 1381 N N . MET A 1 179 ? 19.591 -0.171 -11.625 1.00 87.19 179 MET A N 1
ATOM 1382 C CA . MET A 1 179 ? 18.962 0.986 -10.977 1.00 87.19 179 MET A CA 1
ATOM 1383 C C . MET A 1 179 ? 17.511 1.199 -11.421 1.00 87.19 179 MET A C 1
ATOM 1385 O O . MET A 1 179 ? 16.655 1.510 -10.595 1.00 87.19 179 MET A O 1
ATOM 1389 N N . LYS A 1 180 ? 17.211 1.020 -12.713 1.00 82.62 180 LYS A N 1
ATOM 1390 C CA . LYS A 1 180 ? 15.839 1.140 -13.230 1.00 82.62 180 LYS A CA 1
ATOM 1391 C C . LYS A 1 180 ? 14.937 0.019 -12.721 1.00 82.62 180 LYS A C 1
ATOM 1393 O O . LYS A 1 180 ? 13.809 0.300 -12.330 1.00 82.62 180 LYS A O 1
ATOM 1398 N N . ALA A 1 181 ? 15.429 -1.218 -12.694 1.00 84.19 181 ALA A N 1
ATOM 1399 C CA . ALA A 1 181 ? 14.696 -2.356 -12.148 1.00 84.19 181 ALA A CA 1
ATOM 1400 C C . ALA A 1 181 ? 14.458 -2.193 -10.638 1.00 84.19 181 ALA A C 1
ATOM 1402 O O . ALA A 1 181 ? 13.337 -2.382 -10.176 1.00 84.19 181 ALA A O 1
ATOM 1403 N N . GLY A 1 182 ? 15.471 -1.751 -9.885 1.00 85.75 182 GLY A N 1
ATOM 1404 C CA . GLY A 1 182 ? 15.353 -1.450 -8.458 1.00 85.75 182 GLY A CA 1
ATOM 1405 C C . GLY A 1 182 ? 14.369 -0.313 -8.177 1.00 85.75 182 GLY A C 1
ATOM 1406 O O . GLY A 1 182 ? 13.518 -0.439 -7.301 1.00 85.75 182 GLY A O 1
ATOM 1407 N N . GLY A 1 183 ? 14.415 0.763 -8.967 1.00 86.88 183 GLY A N 1
ATOM 1408 C CA . GLY A 1 183 ? 13.445 1.855 -8.882 1.00 86.88 183 GLY A CA 1
ATOM 1409 C C . GLY A 1 183 ? 12.016 1.404 -9.196 1.00 86.88 183 GLY A C 1
ATOM 1410 O O . GLY A 1 183 ? 11.082 1.805 -8.506 1.00 86.88 183 GLY A O 1
ATOM 1411 N N . ALA A 1 184 ? 11.838 0.530 -10.189 1.00 82.56 184 ALA A N 1
ATOM 1412 C CA . ALA A 1 184 ? 10.536 -0.036 -10.524 1.00 82.56 184 ALA A CA 1
ATOM 1413 C C . ALA A 1 184 ? 10.009 -0.983 -9.433 1.00 82.56 184 ALA A C 1
ATOM 1415 O O . ALA A 1 184 ? 8.835 -0.900 -9.078 1.00 82.56 184 ALA A O 1
ATOM 1416 N N . ALA A 1 185 ? 10.871 -1.827 -8.860 1.00 86.06 185 ALA A N 1
ATOM 1417 C CA . ALA A 1 185 ? 10.529 -2.696 -7.737 1.00 86.06 185 ALA A CA 1
ATOM 1418 C C . ALA A 1 185 ? 10.121 -1.881 -6.501 1.00 86.06 185 ALA A C 1
ATOM 1420 O O . ALA A 1 185 ? 9.086 -2.154 -5.899 1.00 86.06 185 ALA A O 1
ATOM 1421 N N . LEU A 1 186 ? 10.879 -0.830 -6.170 1.00 87.94 186 LEU A N 1
ATOM 1422 C CA . LEU A 1 186 ? 10.540 0.088 -5.084 1.00 87.94 186 LEU A CA 1
ATOM 1423 C C . LEU A 1 186 ? 9.220 0.823 -5.358 1.00 87.94 186 LEU A C 1
ATOM 1425 O O . LEU A 1 186 ? 8.388 0.950 -4.465 1.00 87.94 186 LEU A O 1
ATOM 1429 N N . GLY A 1 187 ? 8.999 1.269 -6.596 1.00 88.12 187 GLY A N 1
ATOM 1430 C CA . GLY A 1 187 ? 7.740 1.888 -7.005 1.00 88.12 187 GLY A CA 1
ATOM 1431 C C . GLY A 1 187 ? 6.546 0.944 -6.851 1.00 88.12 187 GLY A C 1
ATOM 1432 O O . GLY A 1 187 ? 5.530 1.333 -6.280 1.00 88.12 187 GLY A O 1
ATOM 1433 N N . ALA A 1 188 ? 6.677 -0.309 -7.294 1.00 87.38 188 ALA A N 1
ATOM 1434 C CA . ALA A 1 188 ? 5.645 -1.334 -7.141 1.00 87.38 188 ALA A CA 1
ATOM 1435 C C . ALA A 1 188 ? 5.394 -1.692 -5.667 1.00 87.38 188 ALA A C 1
ATOM 1437 O O . ALA A 1 188 ? 4.244 -1.868 -5.262 1.00 87.38 188 ALA A O 1
ATOM 1438 N N . PHE A 1 189 ? 6.445 -1.741 -4.849 1.00 88.25 189 PHE A N 1
ATOM 1439 C CA . PHE A 1 189 ? 6.336 -1.933 -3.405 1.00 88.25 189 PHE A CA 1
ATOM 1440 C C . PHE A 1 189 ? 5.560 -0.795 -2.737 1.00 88.25 189 PHE A C 1
ATOM 1442 O O . PHE A 1 189 ? 4.612 -1.046 -2.004 1.00 88.25 189 PHE A O 1
ATOM 1449 N N . LEU A 1 190 ? 5.901 0.463 -3.029 1.00 86.44 190 LEU A N 1
ATOM 1450 C CA . LEU A 1 190 ? 5.199 1.621 -2.467 1.00 86.44 190 LEU A CA 1
ATOM 1451 C C . LEU A 1 190 ? 3.747 1.705 -2.951 1.00 86.44 190 LEU A C 1
ATOM 1453 O O . LEU A 1 190 ? 2.854 2.014 -2.164 1.00 86.44 190 LEU A O 1
ATOM 1457 N N . ALA A 1 191 ? 3.494 1.394 -4.225 1.00 86.44 191 ALA A N 1
ATOM 1458 C CA . ALA A 1 191 ? 2.145 1.367 -4.781 1.00 86.44 191 ALA A CA 1
ATOM 1459 C C . ALA A 1 191 ? 1.290 0.261 -4.144 1.00 86.44 191 ALA A C 1
ATOM 1461 O O . ALA A 1 191 ? 0.160 0.520 -3.726 1.00 86.44 191 ALA A O 1
ATOM 1462 N N . SER A 1 192 ? 1.834 -0.954 -4.024 1.00 87.75 192 SER A N 1
ATOM 1463 C CA . SER A 1 192 ? 1.145 -2.067 -3.366 1.00 87.75 192 SER A CA 1
ATOM 1464 C C . SER A 1 192 ? 0.928 -1.787 -1.883 1.00 87.75 192 SER A C 1
ATOM 1466 O O . SER A 1 192 ? -0.197 -1.944 -1.429 1.00 87.75 192 SER A O 1
ATOM 1468 N N . LEU A 1 193 ? 1.917 -1.264 -1.152 1.00 85.62 193 LEU A N 1
ATOM 1469 C CA . LEU A 1 193 ? 1.739 -0.813 0.233 1.00 85.62 193 LEU A CA 1
ATOM 1470 C C . LEU A 1 193 ? 0.668 0.269 0.376 1.00 85.62 193 LEU A C 1
ATOM 1472 O O . LEU A 1 193 ? -0.071 0.250 1.352 1.00 85.62 193 LEU A O 1
ATOM 1476 N N . GLY A 1 194 ? 0.569 1.208 -0.565 1.00 84.31 194 GLY A N 1
ATOM 1477 C CA . GLY A 1 194 ? -0.464 2.241 -0.534 1.00 84.31 194 GLY A CA 1
ATOM 1478 C C . GLY A 1 194 ? -1.867 1.658 -0.709 1.00 84.31 194 GLY A C 1
ATOM 1479 O O . GLY A 1 194 ? -2.743 1.880 0.125 1.00 84.31 194 GLY A O 1
ATOM 1480 N N . VAL A 1 195 ? -2.074 0.874 -1.772 1.00 83.88 195 VAL A N 1
ATOM 1481 C CA . VAL A 1 195 ? -3.386 0.288 -2.104 1.00 83.88 195 VAL A CA 1
ATOM 1482 C C . VAL A 1 195 ? -3.789 -0.783 -1.093 1.00 83.88 195 VAL A C 1
ATOM 1484 O O . VAL A 1 195 ? -4.886 -0.738 -0.536 1.00 83.88 195 VAL A O 1
ATOM 1487 N N . LEU A 1 196 ? -2.896 -1.736 -0.827 1.00 86.38 196 LEU A N 1
ATOM 1488 C CA . LEU A 1 196 ? -3.136 -2.800 0.138 1.00 86.38 196 LEU A CA 1
ATOM 1489 C C . LEU A 1 196 ? -3.170 -2.254 1.560 1.00 86.38 196 LEU A C 1
ATOM 1491 O O . LEU A 1 196 ? -3.980 -2.720 2.341 1.00 86.38 196 LEU A O 1
ATOM 1495 N N . GLY A 1 197 ? -2.363 -1.252 1.904 1.00 85.31 197 GLY A N 1
ATOM 1496 C CA . GLY A 1 197 ? -2.422 -0.607 3.216 1.00 85.31 197 GLY A CA 1
ATOM 1497 C C . GLY A 1 197 ? -3.766 0.071 3.468 1.00 85.31 197 GLY A C 1
ATOM 1498 O O . GLY A 1 197 ? -4.302 -0.044 4.568 1.00 85.31 197 GLY A O 1
ATOM 1499 N N . ALA A 1 198 ? -4.351 0.705 2.447 1.00 82.25 198 ALA A N 1
ATOM 1500 C CA . ALA A 1 198 ? -5.698 1.258 2.539 1.00 82.25 198 ALA A CA 1
ATOM 1501 C C . ALA A 1 198 ? -6.751 0.155 2.747 1.00 82.25 198 ALA A C 1
ATOM 1503 O O . ALA A 1 198 ? -7.526 0.232 3.695 1.00 82.25 198 ALA A O 1
ATOM 1504 N N . LEU A 1 199 ? -6.737 -0.906 1.930 1.00 84.25 199 LEU A N 1
ATOM 1505 C CA . LEU A 1 199 ? -7.662 -2.042 2.086 1.00 84.25 199 LEU A CA 1
ATOM 1506 C C . LEU A 1 199 ? -7.480 -2.768 3.426 1.00 84.25 199 LEU A C 1
ATOM 1508 O O . LEU A 1 199 ? -8.448 -3.148 4.076 1.00 84.25 199 LEU A O 1
ATOM 1512 N N . TYR A 1 200 ? -6.237 -2.946 3.856 1.00 85.62 200 TYR A N 1
ATOM 1513 C CA . TYR A 1 200 ? -5.892 -3.560 5.127 1.00 85.62 200 TYR A CA 1
ATOM 1514 C C . TYR A 1 200 ? -6.405 -2.724 6.295 1.00 85.62 200 TYR A C 1
ATOM 1516 O O . TYR A 1 200 ? -6.988 -3.278 7.218 1.00 85.62 200 TYR A O 1
ATOM 1524 N N . SER A 1 201 ? -6.244 -1.399 6.247 1.00 82.06 201 SER A N 1
ATOM 1525 C CA . SER A 1 201 ? -6.795 -0.505 7.268 1.00 82.06 201 SER A CA 1
ATOM 1526 C C . SER A 1 201 ? -8.314 -0.663 7.392 1.00 82.06 201 SER A C 1
ATOM 1528 O O . SER A 1 201 ? -8.822 -0.692 8.512 1.00 82.06 201 SER A O 1
ATOM 1530 N N . ASP A 1 202 ? -9.025 -0.807 6.270 1.00 82.12 202 ASP A N 1
ATOM 1531 C CA . ASP A 1 202 ? -10.478 -1.026 6.251 1.00 82.12 202 ASP A CA 1
ATOM 1532 C C . ASP A 1 202 ? -10.848 -2.360 6.922 1.00 82.12 202 ASP A C 1
ATOM 1534 O O . ASP A 1 202 ? -11.745 -2.419 7.763 1.00 82.12 202 ASP A O 1
ATOM 1538 N N . LEU A 1 203 ? -10.115 -3.427 6.594 1.00 84.44 203 LEU A N 1
ATOM 1539 C CA . LEU A 1 203 ? -10.351 -4.770 7.128 1.00 84.44 203 LEU A CA 1
ATOM 1540 C C . LEU A 1 203 ? -9.980 -4.895 8.609 1.00 84.44 203 LEU A C 1
ATOM 1542 O O . LEU A 1 203 ? -10.698 -5.546 9.362 1.00 84.44 203 LEU A O 1
ATOM 1546 N N . VAL A 1 204 ? -8.895 -4.252 9.049 1.00 83.56 204 VAL A N 1
ATOM 1547 C CA . VAL A 1 204 ? -8.503 -4.221 10.466 1.00 83.56 204 VAL A CA 1
ATOM 1548 C C . VAL A 1 204 ? -9.553 -3.500 11.299 1.00 83.56 204 VAL A C 1
ATOM 1550 O O . VAL A 1 204 ? -9.901 -3.984 12.371 1.00 83.56 204 VAL A O 1
ATOM 1553 N N . LEU A 1 205 ? -10.095 -2.381 10.810 1.00 79.12 205 LEU A N 1
ATOM 1554 C CA . LEU A 1 205 ? -11.185 -1.684 11.496 1.00 79.12 205 LEU A CA 1
ATOM 1555 C C . LEU A 1 205 ? -12.431 -2.571 11.618 1.00 79.12 205 LEU A C 1
ATOM 1557 O O . LEU A 1 205 ? -13.024 -2.626 12.694 1.00 79.12 205 LEU A O 1
ATOM 1561 N N . GLY A 1 206 ? -12.787 -3.305 10.560 1.00 79.00 206 GLY A N 1
ATOM 1562 C CA . GLY A 1 206 ? -13.886 -4.276 10.601 1.00 79.00 206 GLY A CA 1
ATOM 1563 C C . GLY A 1 206 ? -13.643 -5.415 11.597 1.00 79.00 206 GLY A C 1
ATOM 1564 O O . GLY A 1 206 ? -14.533 -5.750 12.380 1.00 79.00 206 GLY A O 1
ATOM 1565 N N . ALA A 1 207 ? -12.423 -5.959 11.620 1.00 82.75 207 ALA A N 1
ATOM 1566 C CA . ALA A 1 207 ? -12.034 -7.032 12.533 1.00 82.75 207 ALA A CA 1
ATOM 1567 C C . ALA A 1 207 ? -12.057 -6.578 14.002 1.00 82.75 207 ALA A C 1
ATOM 1569 O O . ALA A 1 207 ? -12.596 -7.283 14.852 1.00 82.75 207 ALA A O 1
ATOM 1570 N N . VAL A 1 208 ? -11.539 -5.380 14.299 1.00 79.38 208 VAL A N 1
ATOM 1571 C CA . VAL A 1 208 ? -11.551 -4.802 15.656 1.00 79.38 208 VAL A CA 1
ATOM 1572 C C . VAL A 1 208 ? -12.977 -4.482 16.116 1.00 79.38 208 VAL A C 1
ATOM 1574 O O . VAL A 1 208 ? -13.294 -4.636 17.291 1.00 79.38 208 VAL A O 1
ATOM 1577 N N . ALA A 1 209 ? -13.860 -4.074 15.203 1.00 79.56 209 ALA A N 1
ATOM 1578 C CA . ALA A 1 209 ? -15.267 -3.831 15.512 1.00 79.56 209 ALA A CA 1
ATOM 1579 C C . ALA A 1 209 ? -16.104 -5.119 15.636 1.00 79.56 209 ALA A C 1
ATOM 1581 O O . ALA A 1 209 ? -17.309 -5.022 15.868 1.00 79.56 209 ALA A O 1
ATOM 1582 N N . HIS A 1 210 ? -15.505 -6.303 15.431 1.00 79.50 210 HIS A N 1
ATOM 1583 C CA . HIS A 1 210 ? -16.209 -7.582 15.270 1.00 79.50 210 HIS A CA 1
ATOM 1584 C C . HIS A 1 210 ? -17.363 -7.514 14.249 1.00 79.50 210 HIS A C 1
ATOM 1586 O O . HIS A 1 210 ? -18.330 -8.270 14.329 1.00 79.50 210 HIS A O 1
ATOM 1592 N N . ASN A 1 211 ? -17.270 -6.601 13.278 1.00 77.25 211 ASN A N 1
ATOM 1593 C CA . ASN A 1 211 ? -18.330 -6.309 12.324 1.00 77.25 211 ASN A CA 1
ATOM 1594 C C . ASN A 1 211 ? -17.741 -6.173 10.918 1.00 77.25 211 ASN A C 1
ATOM 1596 O O . ASN A 1 211 ? -17.414 -5.089 10.435 1.00 77.25 211 ASN A O 1
ATOM 1600 N N . TRP A 1 212 ? -17.637 -7.318 10.249 1.00 75.88 212 TRP A N 1
ATOM 1601 C CA . TRP A 1 212 ? -17.149 -7.432 8.875 1.00 75.88 212 TRP A CA 1
ATOM 1602 C C . TRP A 1 212 ? -18.109 -6.815 7.848 1.00 75.88 212 TRP A C 1
ATOM 1604 O O . TRP A 1 212 ? -17.693 -6.477 6.744 1.00 75.88 212 TRP A O 1
ATOM 1614 N N . THR A 1 213 ? -19.386 -6.645 8.208 1.00 73.06 213 THR A N 1
ATOM 1615 C CA . THR A 1 213 ? -20.423 -6.093 7.322 1.00 73.06 213 THR A CA 1
ATOM 1616 C C . THR A 1 213 ? -20.372 -4.571 7.182 1.00 73.06 213 THR A C 1
ATOM 1618 O O . THR A 1 213 ? -21.078 -4.018 6.342 1.00 73.06 213 THR A O 1
ATOM 1621 N N . GLY A 1 214 ? -19.530 -3.881 7.960 1.00 59.22 214 GLY A N 1
ATOM 1622 C CA . GLY A 1 214 ? -19.303 -2.442 7.805 1.00 59.22 214 GLY A CA 1
ATOM 1623 C C . GLY A 1 214 ? -20.477 -1.559 8.238 1.00 59.22 214 GLY A C 1
ATOM 1624 O O . GLY A 1 214 ? -20.475 -0.365 7.945 1.00 59.22 214 GLY A O 1
ATOM 1625 N N . MET A 1 215 ? -21.471 -2.114 8.940 1.00 71.25 215 MET A N 1
ATOM 1626 C CA . MET A 1 215 ? -22.524 -1.304 9.549 1.00 71.25 215 MET A CA 1
ATOM 1627 C C . MET A 1 215 ? -21.972 -0.585 10.790 1.00 71.25 215 MET A C 1
ATOM 1629 O O . MET A 1 215 ? -21.393 -1.237 11.663 1.00 71.25 215 MET A O 1
ATOM 1633 N N . PRO A 1 216 ? -22.118 0.747 10.890 1.00 60.47 216 PRO A N 1
ATOM 1634 C CA . PRO A 1 216 ? -21.641 1.484 12.049 1.00 60.47 216 PRO A CA 1
ATOM 1635 C C . PRO A 1 216 ? -22.487 1.128 13.279 1.00 60.47 216 PRO A C 1
ATOM 1637 O O . PRO A 1 216 ? -23.683 1.396 13.306 1.00 60.47 216 PRO A O 1
ATOM 1640 N N . ASN A 1 217 ? -21.856 0.558 14.308 1.00 71.94 217 ASN A N 1
ATOM 1641 C CA . ASN A 1 217 ? -22.402 0.584 15.669 1.00 71.94 217 ASN A CA 1
ATOM 1642 C C . ASN A 1 217 ? -22.182 1.986 16.259 1.00 71.94 217 ASN A C 1
ATOM 1644 O O . ASN A 1 217 ? -21.165 2.620 15.952 1.00 71.94 217 ASN A O 1
ATOM 1648 N N . GLU A 1 218 ? -23.100 2.462 17.108 1.00 79.19 218 GLU A N 1
ATOM 1649 C CA . GLU A 1 218 ? -23.059 3.822 17.683 1.00 79.19 218 GLU A CA 1
ATOM 1650 C C . GLU A 1 218 ? -21.704 4.154 18.332 1.00 79.19 218 GLU A C 1
ATOM 1652 O O . GLU A 1 218 ? -21.177 5.252 18.142 1.00 79.19 218 GLU A O 1
ATOM 1657 N N . ASP A 1 219 ? -21.070 3.169 18.969 1.00 77.38 219 ASP A N 1
ATOM 1658 C CA . ASP A 1 219 ? -19.793 3.335 19.673 1.00 77.38 219 ASP A CA 1
ATOM 1659 C C . ASP A 1 219 ? -18.600 3.641 18.748 1.00 77.38 219 ASP A C 1
ATOM 1661 O O . ASP A 1 219 ? -17.626 4.274 19.160 1.00 77.38 219 ASP A O 1
ATOM 1665 N N . ASN A 1 220 ? -18.674 3.235 17.476 1.00 68.12 220 ASN A N 1
ATOM 1666 C CA . ASN A 1 220 ? -17.572 3.347 16.511 1.00 68.12 220 ASN A CA 1
ATOM 1667 C C . ASN A 1 220 ? -17.859 4.328 15.364 1.00 68.12 220 ASN A C 1
ATOM 1669 O O . ASN A 1 220 ? -17.032 4.484 14.456 1.00 68.12 220 ASN A O 1
ATOM 1673 N N . ALA A 1 221 ? -18.993 5.035 15.410 1.00 72.50 221 ALA A N 1
ATOM 1674 C CA . ALA A 1 221 ? -19.422 5.951 14.354 1.00 72.50 221 ALA A CA 1
ATOM 1675 C C . ALA A 1 221 ? -18.357 7.015 14.032 1.00 72.50 221 ALA A C 1
ATOM 1677 O O . ALA A 1 221 ? -18.127 7.351 12.872 1.00 72.50 221 ALA A O 1
ATOM 1678 N N . LEU A 1 222 ? -17.645 7.517 15.044 1.00 74.50 222 LEU A N 1
ATOM 1679 C CA . LEU A 1 222 ? -16.672 8.596 14.861 1.00 74.50 222 LEU A CA 1
ATOM 1680 C C . LEU A 1 222 ? -15.416 8.148 14.091 1.00 74.50 222 LEU A C 1
ATOM 1682 O O . LEU A 1 222 ? -14.898 8.901 13.262 1.00 74.50 222 LEU A O 1
ATOM 1686 N N . LEU A 1 223 ? -14.955 6.913 14.317 1.00 67.75 223 LEU A N 1
ATOM 1687 C CA . LEU A 1 223 ? -13.863 6.301 13.551 1.00 67.75 223 LEU A CA 1
ATOM 1688 C C . LEU A 1 223 ? -14.279 6.107 12.089 1.00 67.75 223 LEU A C 1
ATOM 1690 O O . LEU A 1 223 ? -13.545 6.520 11.188 1.00 67.75 223 LEU A O 1
ATOM 1694 N N . TYR A 1 224 ? -15.491 5.594 11.868 1.00 70.44 224 TYR A N 1
ATOM 1695 C CA . TYR A 1 224 ? -16.074 5.422 10.537 1.00 70.44 224 TYR A CA 1
ATOM 1696 C C . TYR A 1 224 ? -16.191 6.751 9.770 1.00 70.44 224 TYR A C 1
ATOM 1698 O O . TYR A 1 224 ? -15.798 6.845 8.606 1.00 70.44 224 TYR A O 1
ATOM 1706 N N . TRP A 1 225 ? -16.642 7.821 10.429 1.00 73.06 225 TRP A N 1
ATOM 1707 C CA . TRP A 1 225 ? -16.735 9.148 9.814 1.00 73.06 225 TRP A CA 1
ATOM 1708 C C . TRP A 1 225 ? -15.369 9.757 9.496 1.00 73.06 225 TRP A C 1
ATOM 1710 O O . TRP A 1 225 ? -15.198 10.331 8.422 1.00 73.06 225 TRP A O 1
ATOM 1720 N N . SER A 1 226 ? -14.375 9.602 10.378 1.00 71.81 226 SER A N 1
ATOM 1721 C CA . SER A 1 226 ? -13.013 10.089 10.106 1.00 71.81 226 SER A CA 1
ATOM 1722 C C . SER A 1 226 ? -12.413 9.430 8.860 1.00 71.81 226 SER A C 1
ATOM 1724 O O . SER A 1 226 ? -11.823 10.097 8.005 1.00 71.81 226 SER A O 1
ATOM 1726 N N . TRP A 1 227 ? -12.657 8.130 8.716 1.00 70.06 227 TRP A N 1
ATOM 1727 C CA . TRP A 1 227 ? -12.265 7.342 7.564 1.00 70.06 227 TRP A CA 1
ATOM 1728 C C . TRP A 1 227 ? -12.983 7.807 6.293 1.00 70.06 227 TRP A C 1
ATOM 1730 O O . TRP A 1 227 ? -12.332 8.099 5.286 1.00 70.06 227 TRP A O 1
ATOM 1740 N N . PHE A 1 228 ? -14.304 7.976 6.358 1.00 73.12 228 PHE A N 1
ATOM 1741 C CA . PHE A 1 228 ? -15.126 8.416 5.232 1.00 73.12 228 PHE A CA 1
ATOM 1742 C C . PHE A 1 228 ? -14.702 9.797 4.722 1.00 73.12 228 PHE A C 1
ATOM 1744 O O . PHE A 1 228 ? -14.579 10.014 3.515 1.00 73.12 228 PHE A O 1
ATOM 1751 N N . ILE A 1 229 ? -14.407 10.715 5.645 1.00 72.94 229 ILE A N 1
ATOM 1752 C CA . ILE A 1 229 ? -13.894 12.050 5.335 1.00 72.94 229 ILE A CA 1
ATOM 1753 C C . ILE A 1 229 ? -12.514 11.949 4.674 1.00 72.94 229 ILE A C 1
ATOM 1755 O O . ILE A 1 229 ? -12.303 12.548 3.620 1.00 72.94 229 ILE A O 1
ATOM 1759 N N . SER A 1 230 ? -11.593 11.146 5.220 1.00 68.12 230 SER A N 1
ATOM 1760 C CA . SER A 1 230 ? -10.248 11.005 4.642 1.00 68.12 230 SER A CA 1
ATOM 1761 C C . SER A 1 230 ? -10.253 10.452 3.213 1.00 68.12 230 SER A C 1
ATOM 1763 O O . SER A 1 230 ? -9.444 10.887 2.396 1.00 68.12 230 SER A O 1
ATOM 1765 N N . LYS A 1 231 ? -11.191 9.552 2.878 1.00 60.94 231 LYS A N 1
ATOM 1766 C CA . LYS A 1 231 ? -11.323 9.004 1.520 1.00 60.94 231 LYS A CA 1
ATOM 1767 C C . LYS A 1 231 ? -11.906 10.009 0.529 1.00 60.94 231 LYS A C 1
ATOM 1769 O O . LYS A 1 231 ? -11.611 9.920 -0.659 1.00 60.94 231 LYS A O 1
ATOM 1774 N N . ARG A 1 232 ? -12.733 10.952 0.991 1.00 68.25 232 ARG A N 1
ATOM 1775 C CA . ARG A 1 232 ? -13.437 11.902 0.115 1.00 68.25 232 ARG A CA 1
ATOM 1776 C C . ARG A 1 232 ? -12.737 13.247 -0.046 1.00 68.25 232 ARG A C 1
ATOM 1778 O O . ARG A 1 232 ? -12.897 13.859 -1.092 1.00 68.25 232 ARG A O 1
ATOM 1785 N N . ILE A 1 233 ? -11.922 13.689 0.914 1.00 71.62 233 ILE A N 1
ATOM 1786 C CA . ILE A 1 233 ? -11.166 14.953 0.800 1.00 71.62 233 ILE A CA 1
ATOM 1787 C C . ILE A 1 233 ? -10.305 15.038 -0.478 1.00 71.62 233 ILE A C 1
ATOM 1789 O O . ILE A 1 233 ? -10.344 16.086 -1.122 1.00 71.62 233 ILE A O 1
ATOM 1793 N N . PRO A 1 234 ? -9.573 13.989 -0.906 1.00 61.66 234 PRO A N 1
ATOM 1794 C CA . PRO A 1 234 ? -8.755 14.065 -2.118 1.00 61.66 234 PRO A CA 1
ATOM 1795 C C . PRO A 1 234 ? -9.574 14.297 -3.393 1.00 61.66 234 PRO A C 1
ATOM 1797 O O . PRO A 1 234 ? -9.067 14.897 -4.334 1.00 61.66 234 PRO A O 1
ATOM 1800 N N . LEU A 1 235 ? -10.842 13.864 -3.420 1.00 62.28 235 LEU A N 1
ATOM 1801 C CA . LEU A 1 235 ? -11.741 14.066 -4.561 1.00 62.28 235 LEU A CA 1
ATOM 1802 C C . LEU A 1 235 ? -12.209 15.522 -4.700 1.00 62.28 235 LEU A C 1
ATOM 1804 O O . LEU A 1 235 ? -12.642 15.906 -5.778 1.00 62.28 235 LEU A O 1
ATOM 1808 N N . PHE A 1 236 ? -12.107 16.330 -3.640 1.00 64.12 236 PHE A N 1
ATOM 1809 C CA . PHE A 1 236 ? -12.460 17.755 -3.659 1.00 64.12 236 PHE A CA 1
ATOM 1810 C C . PHE A 1 236 ? -11.261 18.676 -3.922 1.00 64.12 236 PHE A C 1
ATOM 1812 O O . PHE A 1 236 ? -11.417 19.893 -3.934 1.00 64.12 236 PHE A O 1
ATOM 1819 N N . ALA A 1 237 ? -10.060 18.116 -4.089 1.00 58.59 237 ALA A N 1
ATOM 1820 C CA . ALA A 1 237 ? -8.836 18.881 -4.317 1.00 58.59 237 ALA A CA 1
ATOM 1821 C C . ALA A 1 237 ? -8.511 19.094 -5.811 1.00 58.59 237 ALA A C 1
ATOM 1823 O O . ALA A 1 237 ? -7.395 19.516 -6.120 1.00 58.59 237 ALA A O 1
ATOM 1824 N N . TYR A 1 238 ? -9.451 18.787 -6.711 1.00 50.59 238 TYR A N 1
ATOM 1825 C CA . TYR A 1 238 ? -9.310 18.899 -8.166 1.00 50.59 238 TYR A CA 1
ATOM 1826 C C . TYR A 1 238 ? -10.310 19.886 -8.763 1.00 50.59 238 TYR A C 1
ATOM 1828 O O . TYR A 1 238 ? -11.468 19.896 -8.289 1.00 50.59 238 TYR A O 1
#

Organism: NCBI:txid1392243

Radius of gyration: 31.34 Å; chains: 1; bounding box: 76×51×102 Å